Protein AF-A0A932A785-F1 (afdb_monomer)

Organism: NCBI:txid658062

Radius of gyration: 33.65 Å; Cα contacts (8 Å, |Δi|>4): 868; chains: 1; bounding box: 84×56×126 Å

Solvent-accessible surface area (backbone atoms only — n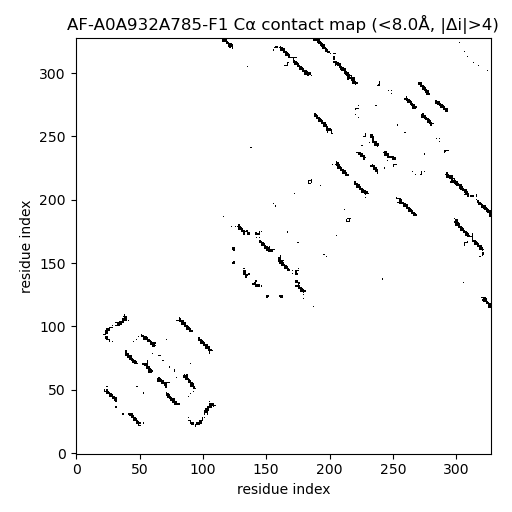ot comparable to full-atom values): 17512 Å² total; per-residue (Å²): 143,80,89,83,83,82,82,83,80,83,81,82,80,81,79,79,79,78,75,81,80,65,75,43,28,48,52,46,68,75,29,68,47,69,76,38,76,40,39,62,59,31,61,38,29,37,38,48,51,56,96,52,70,42,59,28,32,34,37,23,52,74,84,40,80,76,48,74,46,67,34,45,54,51,76,50,72,44,85,55,73,69,45,80,46,40,43,32,43,36,31,30,34,94,69,36,72,14,66,40,73,34,47,31,32,28,43,73,59,74,61,85,65,71,74,62,75,44,75,47,65,47,54,45,65,50,78,82,63,47,74,41,20,46,50,25,38,76,83,53,49,28,51,83,52,56,64,53,75,46,63,62,32,60,71,82,47,89,86,46,38,10,20,40,39,37,45,38,57,82,60,58,56,29,22,38,32,34,37,41,79,72,48,65,53,77,80,50,34,36,40,38,46,34,32,33,39,32,28,73,60,51,84,45,43,29,31,48,32,54,30,44,37,39,20,46,96,44,29,31,35,61,52,36,34,32,36,24,58,70,73,83,35,16,32,24,37,47,44,70,88,61,44,78,41,77,64,80,46,76,28,72,82,64,64,57,78,39,82,41,42,40,36,39,35,39,34,56,54,96,84,22,37,31,41,44,34,43,24,52,70,84,49,73,46,77,58,75,45,76,35,55,49,44,84,38,74,70,65,30,26,33,41,36,46,35,49,30,34,20,86,79,20,60,63,49,55,40,36,36,28,66,26,29,45,38,28,55

Foldseek 3Di:
DDDDDDDDDDDDDDPPPPDPQADWKDKDWPPPAAAEEAEPQGWTWMFIDGPFWFAKKFKDKQNHTFDIDGGGIDTDTGGDDFAKIKIKMWIAGPSGIDIDIGIYGYDHPPPPPDAFPDKDKWLQQDPDKDKDQCLQDQPRGFDDFDKDKDWQCQPPAPVRIWMKIKTFDADAFTKMKIKDFPFFDQPWFKKKKKWKKAWQCLPFFQKKKKWKWFDYPQWIAIQIWICGANPPQAIFGAAPVRDTHGQPHGNYRDDHPDIKIWMWIWGCDPQWTFGAWIAINNRIDGRGDIHHTDGDDDGTIMMMIMTTGHRRRDMTMMIMGTTMMTTD

Sequence (328 aa):
MKQIRRKSLLFAGILLLSGVAFAVPVVTITAPTGGSTAGSPVQVSASATSSRTVTLMQIYVDGTKKYEGKGSSLSTTVSIATGSHRLTVQAFDSSGAGKLSVNFSVSTATSTALPPLAVFNDIDEMTDWASCDSCAGPGGAGPTTPHSMKQSIASPAMDGKAAEFWLGGDTKYAAALWWKQLGARDSATKFTYDLYFYLKNPSVSQALEFDANQTVNGSMYVFGTQCNLKGSKQWDIWDYNLHWIPTGIPCTLPAAYAWHHLTFEFERSNGKMHYLSITLDGKKSYVDRYQVPRPKTTRELNVAVQLDGNSAMTDYSEWVDKISLKIW

InterPro domains:
  IPR013783 Immunoglobulin-like fold [G3DSA:2.60.40.10] (24-112)

Nearest PDB structures (foldseek):
  3pe9-assembly3_C  TM=8.676E-01  e=1.587E-03  Acetivibrio thermocellus
  3pe9-assembly4_D  TM=7.823E-01  e=1.587E-03  Acetivibrio thermocellus
  3pdd-assembly1_A  TM=4.259E-01  e=1.528E-04  Acetivibrio thermocellus ATCC 27405
  1rhf-assembly2_B  TM=6.419E-01  e=3.316E-01  Homo sapiens
  1t0p-assembly1_B  TM=7.017E-01  e=6.425E-01  Homo sapiens

Mean predicted aligned error: 13.65 Å

pLDDT: mean 91.39, std 13.6, range [37.69, 98.88]

Secondary structure (DSSP, 8-state):
---------------------PPPPEEEEEESPTT-EEPSSEEEEEEEE-SS---EEEEEETTEEEEEEESSEEEEEE---SEEEEEEEEEEETTEEEEEEEEEEE-----SS---SEEE--GGG-S--EEESTTSSGGG------EEEEEEE-SS-SSS-EEEEEE-SSSTT-EEEEEEE----TT--EEEEEEEEEES-GGGEEEEEEEEEEEETTEEEEE-EEEETTTTSEEEEE-TTS-EEEEEEE-PPPPTT-EEEEEEEEEEETTEEEEEEEEETTEEEEEEEEEPPEE----EEEEEEEEEE-TT---EEEEEEEEEEEE-

Structure (mmCIF, N/CA/C/O backbone):
data_AF-A0A932A785-F1
#
_entry.id   AF-A0A932A785-F1
#
loop_
_atom_site.group_PDB
_atom_site.id
_atom_site.type_symbol
_atom_site.label_atom_id
_atom_site.label_alt_id
_atom_site.label_comp_id
_atom_site.label_asym_id
_atom_site.label_entity_id
_atom_site.label_seq_id
_atom_site.pdbx_PDB_ins_code
_atom_site.Cartn_x
_atom_site.Cartn_y
_atom_site.Cartn_z
_atom_site.occupancy
_atom_site.B_iso_or_equiv
_atom_site.auth_seq_id
_atom_site.auth_comp_id
_atom_site.auth_asym_id
_atom_site.auth_atom_id
_atom_site.pdbx_PDB_model_num
ATOM 1 N N . MET A 1 1 ? -59.872 -33.022 105.737 1.00 41.88 1 MET A N 1
ATOM 2 C CA . MET A 1 1 ? -58.887 -33.399 104.697 1.00 41.88 1 MET A CA 1
ATOM 3 C C . MET A 1 1 ? -59.544 -33.276 103.326 1.00 41.88 1 MET A C 1
ATOM 5 O O . MET A 1 1 ? -60.462 -34.031 103.045 1.00 41.88 1 MET A O 1
ATOM 9 N N . LYS A 1 2 ? -59.144 -32.297 102.505 1.00 40.09 2 LYS A N 1
ATOM 10 C CA . LYS A 1 2 ? -59.582 -32.135 101.104 1.00 40.09 2 LYS A CA 1
ATOM 11 C C . LYS A 1 2 ? -58.325 -32.118 100.227 1.00 40.09 2 LYS A C 1
ATOM 13 O O . LYS A 1 2 ? -57.414 -31.338 100.482 1.00 40.09 2 LYS A O 1
ATOM 18 N N . GLN A 1 3 ? -58.263 -33.029 99.260 1.00 37.69 3 GLN A N 1
ATOM 19 C CA . GLN A 1 3 ? -57.117 -33.274 98.379 1.00 37.69 3 GLN A CA 1
ATOM 20 C C . GLN A 1 3 ? -56.957 -32.132 97.357 1.00 37.69 3 GLN A C 1
ATOM 22 O O . GLN A 1 3 ? -57.891 -31.825 96.619 1.00 37.69 3 GLN A O 1
ATOM 27 N N . ILE A 1 4 ? -55.772 -31.520 97.293 1.00 42.53 4 ILE A N 1
ATOM 28 C CA . ILE A 1 4 ? -55.410 -30.496 96.299 1.00 42.53 4 ILE A CA 1
ATOM 29 C C . ILE A 1 4 ? -54.771 -31.206 95.095 1.00 42.53 4 ILE A C 1
ATOM 31 O O . ILE A 1 4 ? -53.689 -31.777 95.211 1.00 42.53 4 ILE A O 1
ATOM 35 N N . ARG A 1 5 ? -55.424 -31.167 93.924 1.00 45.69 5 ARG A N 1
ATOM 36 C CA . ARG A 1 5 ? -54.836 -31.606 92.645 1.00 45.69 5 ARG A CA 1
ATOM 37 C C . ARG A 1 5 ? -54.015 -30.463 92.036 1.00 45.69 5 ARG A C 1
ATOM 39 O O . ARG A 1 5 ? -54.577 -29.446 91.639 1.00 45.69 5 ARG A O 1
ATOM 46 N N . ARG A 1 6 ? -52.692 -30.639 91.934 1.00 47.00 6 ARG A N 1
ATOM 47 C CA . ARG A 1 6 ? -51.797 -29.758 91.162 1.00 47.00 6 ARG A CA 1
ATOM 48 C C . ARG A 1 6 ? -51.979 -30.041 89.665 1.00 47.00 6 ARG A C 1
ATOM 50 O O . ARG A 1 6 ? -51.791 -31.173 89.231 1.00 47.00 6 ARG A O 1
ATOM 57 N N . LYS A 1 7 ? -52.356 -29.022 88.886 1.00 44.09 7 LYS A N 1
ATOM 58 C CA . LYS A 1 7 ? -52.323 -29.054 87.416 1.00 44.09 7 LYS A CA 1
ATOM 59 C C . LYS A 1 7 ? -50.918 -28.659 86.959 1.00 44.09 7 LYS A C 1
ATOM 61 O O . LYS A 1 7 ? -50.504 -27.527 87.188 1.00 44.09 7 LYS A O 1
ATOM 66 N N . SER A 1 8 ? -50.201 -29.584 86.334 1.00 45.44 8 SER A N 1
ATOM 67 C CA . SER A 1 8 ? -48.925 -29.306 85.672 1.00 45.44 8 SER A CA 1
ATOM 68 C C . SER A 1 8 ? -49.199 -28.629 84.326 1.00 45.44 8 SER A C 1
ATOM 70 O O . SER A 1 8 ? -49.813 -29.236 83.452 1.00 45.44 8 SER A O 1
ATOM 72 N N . LEU A 1 9 ? -48.775 -27.373 84.164 1.00 48.62 9 LEU A N 1
ATOM 73 C CA . LEU A 1 9 ? -48.709 -26.714 82.858 1.00 48.62 9 LEU A CA 1
ATOM 74 C C . LEU A 1 9 ? -47.415 -27.148 82.156 1.00 48.62 9 LEU A C 1
ATOM 76 O O . LEU A 1 9 ? -46.326 -26.854 82.644 1.00 48.62 9 LEU A O 1
ATOM 80 N N . LEU A 1 10 ? -47.532 -27.831 81.015 1.00 45.41 10 LEU A N 1
ATOM 81 C CA . LEU A 1 10 ? -46.423 -27.996 80.076 1.00 45.41 10 LEU A CA 1
ATOM 82 C C . LEU A 1 10 ? -46.281 -26.710 79.251 1.00 45.41 10 LEU A C 1
ATOM 84 O O . LEU A 1 10 ? -47.164 -26.375 78.465 1.00 45.41 10 LEU A O 1
ATOM 88 N N . PHE A 1 11 ? -45.164 -26.005 79.420 1.00 44.84 11 PHE A N 1
ATOM 89 C CA . PHE A 1 11 ? -44.718 -24.957 78.503 1.00 44.84 11 PHE A CA 1
ATOM 90 C C . PHE A 1 11 ? -43.972 -25.620 77.336 1.00 44.84 11 PHE A C 1
ATOM 92 O O . PHE A 1 11 ? -42.857 -26.109 77.506 1.00 44.84 11 PHE A O 1
ATOM 99 N N . ALA A 1 12 ? -44.584 -25.652 76.152 1.00 50.03 12 ALA A N 1
ATOM 100 C CA . ALA A 1 12 ? -43.890 -25.997 74.916 1.00 50.03 12 ALA A CA 1
ATOM 101 C C . ALA A 1 12 ? -43.092 -24.769 74.448 1.00 50.03 12 ALA A C 1
ATOM 103 O O . ALA A 1 12 ? -43.652 -23.824 73.896 1.00 50.03 12 ALA A O 1
ATOM 104 N N . GLY A 1 13 ? -41.786 -24.754 74.720 1.00 47.31 13 GLY A N 1
ATOM 105 C CA . GLY A 1 13 ? -40.878 -23.746 74.180 1.00 47.31 13 GLY A CA 1
ATOM 106 C C . GLY A 1 13 ? -40.700 -23.949 72.676 1.00 47.31 13 GLY A C 1
ATOM 107 O O . GLY A 1 13 ? -40.064 -24.911 72.253 1.00 47.31 13 GLY A O 1
ATOM 108 N N . ILE A 1 14 ? -41.264 -23.053 71.866 1.00 55.78 14 ILE A N 1
ATOM 109 C CA . ILE A 1 14 ? -40.989 -22.979 70.428 1.00 55.78 14 ILE A CA 1
ATOM 110 C C . ILE A 1 14 ? -39.583 -22.391 70.265 1.00 55.78 14 ILE A C 1
ATOM 112 O O . ILE A 1 14 ? -39.369 -21.195 70.458 1.00 55.78 14 ILE A O 1
ATOM 116 N N . LEU A 1 15 ? -38.613 -23.245 69.937 1.00 48.81 15 LEU A N 1
ATOM 117 C CA . LEU A 1 15 ? -37.257 -22.838 69.579 1.00 48.81 15 LEU A CA 1
ATOM 118 C C . LEU A 1 15 ? -37.272 -22.344 68.120 1.00 48.81 15 LEU A C 1
ATOM 120 O O . LEU A 1 15 ? -37.194 -23.135 67.182 1.00 48.81 15 LEU A O 1
ATOM 124 N N . LEU A 1 16 ? -37.422 -21.033 67.917 1.00 49.62 16 LEU A N 1
ATOM 125 C CA . LEU A 1 16 ? -37.232 -20.394 66.612 1.00 49.62 16 LEU A CA 1
ATOM 126 C C . LEU A 1 16 ? -35.735 -20.429 66.259 1.00 49.62 16 LEU A C 1
ATOM 128 O O . LEU A 1 16 ? -34.983 -19.542 66.655 1.00 49.62 16 LEU A O 1
ATOM 132 N N . LEU A 1 17 ? -35.285 -21.447 65.515 1.00 50.62 17 LEU A N 1
ATOM 133 C CA . LEU A 1 17 ? -34.007 -21.364 64.803 1.00 50.62 17 LEU A CA 1
ATOM 134 C C . LEU A 1 17 ? -34.155 -20.309 63.700 1.00 50.62 17 LEU A C 1
ATOM 136 O O . LEU A 1 17 ? -34.668 -20.593 62.618 1.00 50.62 17 LEU A O 1
ATOM 140 N N . SER A 1 18 ? -33.704 -19.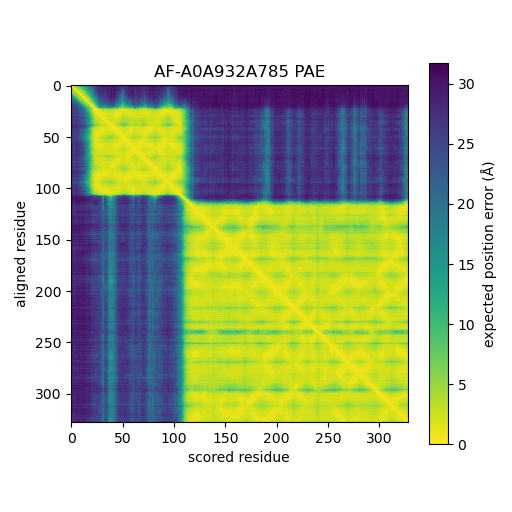083 63.963 1.00 55.56 18 SER A N 1
ATOM 141 C CA . SER A 1 18 ? -33.484 -18.094 62.912 1.00 55.56 18 SER A CA 1
ATOM 142 C C . SER A 1 18 ? -32.336 -18.588 62.027 1.00 55.56 18 SER A C 1
ATOM 144 O O . SER A 1 18 ? -31.162 -18.391 62.344 1.00 55.56 18 SER A O 1
ATOM 146 N N . GLY A 1 19 ? -32.662 -19.281 60.936 1.00 54.81 19 GLY A N 1
ATOM 147 C CA . GLY A 1 19 ? -31.694 -19.567 59.886 1.00 54.81 19 GLY A CA 1
ATOM 148 C C . GLY A 1 19 ? -31.167 -18.242 59.345 1.00 54.81 19 GLY A C 1
ATOM 149 O O . GLY A 1 19 ? -31.933 -17.452 58.798 1.00 54.81 19 GLY A O 1
ATOM 150 N N . VAL A 1 20 ? -29.876 -17.970 59.533 1.00 57.88 20 VAL A N 1
ATOM 151 C CA . VAL A 1 20 ? -29.231 -16.801 58.932 1.00 57.88 20 VAL A CA 1
ATOM 152 C C . VAL A 1 20 ? -29.195 -17.055 57.427 1.00 57.88 20 VAL A C 1
ATOM 154 O O . VAL A 1 20 ? -28.363 -17.817 56.938 1.00 57.88 20 VAL A O 1
ATOM 157 N N . ALA A 1 21 ? -30.153 -16.492 56.692 1.00 61.28 21 ALA A N 1
ATOM 158 C CA . ALA A 1 21 ? -30.151 -16.548 55.240 1.00 61.28 21 ALA A CA 1
ATOM 159 C C . ALA A 1 21 ? -28.957 -15.726 54.741 1.00 61.28 21 ALA A C 1
ATOM 161 O O . ALA A 1 21 ? -28.928 -14.503 54.878 1.00 61.28 21 ALA A O 1
ATOM 162 N N . PHE A 1 22 ? -27.938 -16.402 54.212 1.00 66.75 22 PHE A N 1
ATOM 163 C CA . PHE A 1 22 ? -26.796 -15.726 53.610 1.00 66.75 22 PHE A CA 1
ATOM 164 C C . PHE A 1 22 ? -27.189 -15.190 52.233 1.00 66.75 22 PHE A C 1
ATOM 166 O O . PHE A 1 22 ? -27.787 -15.907 51.432 1.00 66.75 22 PHE A O 1
ATOM 173 N N . ALA A 1 23 ? -26.861 -13.926 51.971 1.00 85.62 23 ALA A N 1
ATOM 174 C CA . ALA A 1 23 ? -27.120 -13.302 50.682 1.00 85.62 23 ALA A CA 1
ATOM 175 C C . ALA A 1 23 ? -26.160 -13.849 49.615 1.00 85.62 23 ALA A C 1
ATOM 177 O O . ALA A 1 23 ? -24.949 -13.882 49.835 1.00 85.62 23 ALA A O 1
ATOM 178 N N . VAL A 1 24 ? -26.721 -14.234 48.466 1.00 93.31 24 VAL A N 1
ATOM 179 C CA . VAL A 1 24 ? -25.976 -14.608 47.253 1.00 93.31 24 VAL A CA 1
ATOM 180 C C . VAL A 1 24 ? -25.188 -13.415 46.686 1.00 93.31 24 VAL A C 1
ATOM 182 O O . VAL A 1 24 ? -25.501 -12.269 47.028 1.00 93.31 24 VAL A O 1
ATOM 185 N N . PRO A 1 25 ? -24.202 -13.637 45.793 1.00 96.62 25 PRO A N 1
ATOM 186 C CA . PRO A 1 25 ? -23.427 -12.551 45.200 1.00 96.62 25 PRO A CA 1
ATOM 187 C C . PRO A 1 25 ? -24.292 -11.489 44.508 1.00 96.62 25 PRO A C 1
ATOM 189 O O . PRO A 1 25 ? -25.248 -11.799 43.799 1.00 96.62 25 PRO A O 1
ATOM 192 N N . VAL A 1 26 ? -23.917 -10.220 44.645 1.00 97.50 26 VAL A N 1
ATOM 193 C CA . VAL A 1 26 ? -24.509 -9.109 43.890 1.00 97.50 26 VAL A CA 1
ATOM 194 C C . VAL A 1 26 ? -23.705 -8.916 42.613 1.00 97.50 26 VAL A C 1
ATOM 196 O O . VAL A 1 26 ? -22.509 -8.651 42.685 1.00 97.50 26 VAL A O 1
ATOM 199 N N . VAL A 1 27 ? -24.346 -9.059 41.452 1.00 97.81 27 VAL A N 1
ATOM 200 C CA . VAL A 1 27 ? -23.707 -8.926 40.133 1.00 97.81 27 VAL A CA 1
ATOM 201 C C . VAL A 1 27 ? -23.951 -7.531 39.565 1.00 97.81 27 VAL A C 1
ATOM 203 O O . VAL A 1 27 ? -25.089 -7.070 39.535 1.00 97.81 27 VAL A O 1
ATOM 206 N N . THR A 1 28 ? -22.902 -6.910 39.033 1.00 97.12 28 THR A N 1
ATOM 207 C CA . THR A 1 28 ? -22.950 -5.650 38.284 1.00 97.12 28 THR A CA 1
ATOM 208 C C . THR A 1 28 ? -22.464 -5.898 36.862 1.00 97.12 28 THR A C 1
ATOM 210 O O . THR A 1 28 ? -21.366 -6.414 36.666 1.00 97.12 28 THR A O 1
ATOM 213 N N . ILE A 1 29 ? -23.260 -5.518 35.861 1.00 97.12 29 ILE A N 1
ATOM 214 C CA . ILE A 1 29 ? -22.878 -5.555 34.442 1.00 97.12 29 ILE A CA 1
ATOM 215 C C . ILE A 1 29 ? -22.581 -4.121 34.007 1.00 97.12 29 ILE A C 1
ATOM 217 O O . ILE A 1 29 ? -23.455 -3.261 34.099 1.00 97.12 29 ILE A O 1
ATOM 221 N N . THR A 1 30 ? -21.359 -3.859 33.546 1.00 92.94 30 THR A N 1
ATOM 222 C CA . THR A 1 30 ? -20.944 -2.538 33.044 1.00 92.94 30 THR A CA 1
ATOM 223 C C . THR A 1 30 ? -20.955 -2.460 31.521 1.00 92.94 30 THR A C 1
ATOM 225 O O . THR A 1 30 ? -21.082 -1.368 30.975 1.00 92.94 30 THR A O 1
ATOM 228 N N . ALA A 1 31 ? -20.883 -3.599 30.827 1.00 91.06 31 ALA A N 1
ATOM 229 C CA . ALA A 1 31 ? -21.080 -3.685 29.384 1.00 91.06 31 ALA A CA 1
ATOM 230 C C . ALA A 1 31 ? -21.639 -5.062 28.989 1.00 91.06 31 ALA A C 1
ATOM 232 O O . ALA A 1 31 ? -21.173 -6.066 29.540 1.00 91.06 31 ALA A O 1
ATOM 233 N N . PRO A 1 32 ? -22.587 -5.135 28.035 1.00 94.25 32 PRO A N 1
ATOM 234 C CA . PRO A 1 32 ? -23.420 -4.045 27.518 1.00 94.25 32 PRO A CA 1
ATOM 235 C C . PRO A 1 32 ? -24.359 -3.479 28.599 1.00 94.25 32 PRO A C 1
ATOM 237 O O . PRO A 1 32 ? -24.731 -4.174 29.544 1.00 94.25 32 PRO A O 1
ATOM 240 N N . THR A 1 33 ? -24.763 -2.216 28.466 1.00 91.19 33 THR A N 1
ATOM 241 C CA . THR A 1 33 ? -25.792 -1.613 29.330 1.00 91.19 33 THR A CA 1
ATOM 242 C C . THR A 1 33 ? -27.197 -1.942 28.814 1.00 91.19 33 THR A C 1
ATOM 244 O O . THR A 1 33 ? -27.391 -2.233 27.630 1.00 91.19 33 THR A O 1
ATOM 247 N N . GLY A 1 34 ? -28.200 -1.919 29.696 1.00 92.75 34 GLY A N 1
ATOM 248 C CA . GLY A 1 34 ? -29.591 -2.185 29.314 1.00 92.75 34 GLY A CA 1
ATOM 249 C C . GLY A 1 34 ? -30.101 -1.198 28.259 1.00 92.75 34 GLY A C 1
ATOM 250 O O . GLY A 1 34 ? -29.946 0.008 28.414 1.00 92.75 34 GLY A O 1
ATOM 251 N N . GLY A 1 35 ? -30.698 -1.717 27.186 1.00 87.62 35 GLY A N 1
ATOM 252 C CA . GLY A 1 35 ? -31.205 -0.944 26.050 1.00 87.62 35 GLY A CA 1
ATOM 253 C C . GLY A 1 35 ? -30.142 -0.512 25.036 1.00 87.62 35 GLY A C 1
ATOM 254 O O . GLY A 1 35 ? -30.495 0.110 24.039 1.00 87.62 35 GLY A O 1
ATOM 255 N N . SER A 1 36 ? -28.863 -0.835 25.258 1.00 85.88 36 SER A N 1
ATOM 256 C CA . SER A 1 36 ? -27.795 -0.484 24.318 1.00 85.88 36 SER A CA 1
ATOM 257 C C . SER A 1 36 ? -27.831 -1.320 23.037 1.00 85.88 36 SER A C 1
ATOM 259 O O . SER A 1 36 ? -28.438 -2.394 22.977 1.00 85.88 36 SER A O 1
ATOM 261 N N . THR A 1 37 ? -27.130 -0.822 22.020 1.00 86.00 37 THR A N 1
ATOM 262 C CA . THR A 1 37 ? -26.822 -1.557 20.794 1.00 86.00 37 THR A CA 1
ATOM 263 C C . THR A 1 37 ? -25.321 -1.826 20.747 1.00 86.00 37 THR A C 1
ATOM 265 O O . THR A 1 37 ? -24.529 -0.911 20.973 1.00 86.00 37 THR A O 1
ATOM 268 N N . ALA A 1 38 ? -24.923 -3.064 20.455 1.00 86.38 38 ALA A N 1
ATOM 269 C CA . ALA A 1 38 ? -23.526 -3.481 20.354 1.00 86.38 38 ALA A CA 1
ATOM 270 C C . ALA A 1 38 ? -23.236 -4.162 19.006 1.00 86.38 38 ALA A C 1
ATOM 272 O O . ALA A 1 38 ? -24.126 -4.743 18.386 1.00 86.38 38 ALA A O 1
ATOM 273 N N . GLY A 1 39 ? -21.976 -4.107 18.569 1.00 86.25 39 GLY A N 1
ATOM 274 C CA . GLY A 1 39 ? -21.473 -4.942 17.476 1.00 86.25 39 GLY A CA 1
ATOM 275 C C . GLY A 1 39 ? -21.107 -6.349 17.958 1.00 86.25 39 GLY A C 1
ATOM 276 O O . GLY A 1 39 ? -20.921 -6.569 19.154 1.00 86.25 39 GLY A O 1
ATOM 277 N N . SER A 1 40 ? -20.975 -7.292 17.023 1.00 86.50 40 SER A N 1
ATOM 278 C CA . SER A 1 40 ? -20.470 -8.643 17.297 1.00 86.50 40 SER A CA 1
ATOM 279 C C . SER A 1 40 ? -19.005 -8.762 16.846 1.00 86.50 40 SER A C 1
ATOM 281 O O . SER A 1 40 ? -18.703 -8.337 15.729 1.00 86.50 40 SER A O 1
ATOM 283 N N . PRO A 1 41 ? -18.094 -9.323 17.663 1.00 90.31 41 PRO A N 1
ATOM 284 C CA . PRO A 1 41 ? -18.346 -9.916 18.975 1.00 90.31 41 PRO A CA 1
ATOM 285 C C . PRO A 1 41 ? -18.599 -8.855 20.065 1.00 90.31 41 PRO A C 1
ATOM 287 O O . PRO A 1 41 ? -17.969 -7.801 20.093 1.00 90.31 41 PRO A O 1
ATOM 290 N N . VAL A 1 42 ? -19.533 -9.146 20.972 1.00 92.44 42 VAL A N 1
ATOM 291 C CA . VAL A 1 42 ? -20.004 -8.221 22.014 1.00 92.44 42 VAL A CA 1
ATOM 292 C C . VAL A 1 42 ? -19.042 -8.236 23.193 1.00 92.44 42 VAL A C 1
ATOM 294 O O . VAL A 1 42 ? -18.807 -9.295 23.776 1.00 92.44 42 VAL A O 1
ATOM 297 N N . GLN A 1 43 ? -18.529 -7.070 23.587 1.00 94.50 43 GLN A N 1
ATOM 298 C CA . GLN A 1 43 ? -17.758 -6.925 24.822 1.00 94.50 43 GLN A CA 1
ATOM 299 C C . GLN A 1 43 ? -18.677 -7.052 26.044 1.00 94.50 43 GLN A C 1
ATOM 301 O O . GLN A 1 43 ? -19.621 -6.277 26.205 1.00 94.50 43 GLN A O 1
ATOM 306 N N . VAL A 1 44 ? -18.366 -8.003 26.924 1.00 96.12 44 VAL A N 1
ATOM 307 C CA . VAL A 1 44 ? -19.060 -8.227 28.191 1.00 96.12 44 VAL A CA 1
ATOM 308 C C . VAL A 1 44 ? -18.108 -7.961 29.349 1.00 96.12 44 VAL A C 1
ATOM 310 O O . VAL A 1 44 ? -17.106 -8.658 29.506 1.00 96.12 44 VAL A O 1
ATOM 313 N N . SER A 1 45 ? -18.463 -6.987 30.182 1.00 96.50 45 SER A N 1
ATOM 314 C CA . SER A 1 45 ? -17.725 -6.617 31.390 1.00 96.50 45 SER A CA 1
ATOM 315 C C . SER A 1 45 ? -18.664 -6.656 32.590 1.00 96.50 45 SER A C 1
ATOM 317 O O . SER A 1 45 ? -19.724 -6.023 32.583 1.00 96.50 45 SER A O 1
ATOM 319 N N . ALA A 1 46 ? -18.288 -7.409 33.620 1.00 96.62 46 ALA A N 1
ATOM 320 C CA . ALA A 1 46 ? -19.090 -7.569 34.824 1.00 96.62 46 ALA A CA 1
ATOM 321 C C . ALA A 1 46 ? -18.229 -7.878 36.052 1.00 96.62 46 ALA A C 1
ATOM 323 O O . ALA A 1 46 ? -17.126 -8.417 35.949 1.00 96.62 46 ALA A O 1
ATOM 324 N N . SER A 1 47 ? -18.762 -7.569 37.227 1.00 96.50 47 SER A N 1
ATOM 325 C CA . SER A 1 47 ? -18.167 -7.892 38.521 1.00 96.50 47 SER A CA 1
ATOM 326 C C . SER A 1 47 ? -19.220 -8.409 39.493 1.00 96.50 47 SER A C 1
ATOM 328 O O . SER A 1 47 ? -20.422 -8.239 39.281 1.00 96.50 47 SER A O 1
ATOM 330 N N . ALA A 1 48 ? -18.769 -9.066 40.556 1.00 97.12 48 ALA A N 1
ATOM 331 C CA . ALA A 1 48 ? -19.613 -9.545 41.632 1.00 97.12 48 ALA A CA 1
ATOM 332 C C . ALA A 1 48 ? -19.046 -9.151 42.999 1.00 97.12 48 ALA A C 1
ATOM 334 O O . ALA A 1 48 ? -17.839 -9.218 43.235 1.00 97.12 48 ALA A O 1
ATOM 335 N N . THR A 1 49 ? -19.927 -8.779 43.922 1.00 96.00 49 THR A N 1
ATOM 336 C CA . THR A 1 49 ? -19.592 -8.507 45.323 1.00 96.00 49 THR A CA 1
ATOM 337 C C . THR A 1 49 ? -20.330 -9.498 46.212 1.00 96.00 49 THR A C 1
ATOM 339 O O . THR A 1 49 ? -21.533 -9.692 46.062 1.00 96.00 49 THR A O 1
ATOM 342 N N . SER A 1 50 ? -19.621 -10.139 47.140 1.00 95.00 50 SER A N 1
ATOM 343 C CA . SER A 1 50 ? -20.208 -11.051 48.124 1.00 95.00 50 SER A CA 1
ATOM 344 C C . SER A 1 50 ? -19.445 -10.980 49.449 1.00 95.00 50 SER A C 1
ATOM 346 O O . SER A 1 50 ? -18.278 -10.595 49.485 1.00 95.00 50 SER A O 1
ATOM 348 N N . SER A 1 51 ? -20.110 -11.375 50.538 1.00 93.44 51 SER A N 1
ATOM 349 C CA . SER A 1 51 ? -19.477 -11.632 51.841 1.00 93.44 51 SER A CA 1
ATOM 350 C C . SER A 1 51 ? -18.688 -12.951 51.876 1.00 93.44 51 SER A C 1
ATOM 352 O O . SER A 1 51 ? -17.978 -13.224 52.842 1.00 93.44 51 SER A O 1
ATOM 354 N N . ARG A 1 52 ? -18.805 -13.775 50.828 1.00 93.06 52 ARG A N 1
ATOM 355 C CA . ARG A 1 52 ? -18.108 -15.052 50.635 1.00 93.06 52 ARG A CA 1
ATOM 356 C C . ARG A 1 52 ? -17.271 -14.994 49.357 1.00 93.06 52 ARG A C 1
ATOM 358 O O . ARG A 1 52 ? -17.513 -14.176 48.473 1.00 93.06 52 ARG A O 1
ATOM 365 N N . THR A 1 53 ? -16.287 -15.881 49.238 1.00 95.94 53 THR A N 1
ATOM 366 C CA . THR A 1 53 ? -15.464 -15.969 48.026 1.00 95.94 53 THR A CA 1
ATOM 367 C C . THR A 1 53 ? -16.317 -16.374 46.827 1.00 95.94 53 THR A C 1
ATOM 369 O O . THR A 1 53 ? -16.854 -17.481 46.792 1.00 95.94 53 THR A O 1
ATOM 372 N N . VAL A 1 54 ? -16.398 -15.492 45.831 1.00 97.00 54 VAL A N 1
ATOM 373 C CA . VAL A 1 54 ? -16.984 -15.814 44.527 1.00 97.00 54 VAL A CA 1
ATOM 374 C C . VAL A 1 54 ? -16.024 -16.743 43.785 1.00 97.00 54 VAL A C 1
ATOM 376 O O . VAL A 1 54 ? -14.872 -16.387 43.536 1.00 97.00 54 VAL A O 1
ATOM 379 N N . THR A 1 55 ? -16.479 -17.948 43.457 1.00 96.75 55 THR A N 1
ATOM 380 C CA . THR A 1 55 ? -15.650 -18.996 42.851 1.00 96.75 55 THR A CA 1
ATOM 381 C C . THR A 1 55 ? -15.574 -18.865 41.335 1.00 96.75 55 THR A C 1
ATOM 383 O O . THR A 1 55 ? -14.514 -19.089 40.748 1.00 96.75 55 THR A O 1
ATOM 386 N N . LEU A 1 56 ? -16.687 -18.503 40.694 1.00 97.00 56 LEU A N 1
ATOM 387 C CA . LEU A 1 56 ? -16.773 -18.334 39.247 1.00 97.00 56 LEU A CA 1
ATOM 388 C C . LEU A 1 56 ? -17.906 -17.391 38.844 1.00 97.00 56 LEU A C 1
ATOM 390 O O . LEU A 1 56 ? -18.886 -17.217 39.576 1.00 97.00 56 LEU A O 1
ATOM 394 N N . MET A 1 57 ? -17.787 -16.861 37.632 1.00 98.44 57 MET A N 1
ATOM 395 C CA . MET A 1 57 ? -18.825 -16.121 36.931 1.00 98.44 57 MET A CA 1
ATOM 396 C C . MET A 1 57 ? -19.095 -16.738 35.554 1.00 98.44 57 MET A C 1
ATOM 398 O O . MET A 1 57 ? -18.186 -17.223 34.884 1.00 98.44 57 MET A O 1
ATOM 402 N N . GLN A 1 58 ? -20.350 -16.704 35.115 1.00 98.56 58 GLN A N 1
ATOM 403 C CA . GLN A 1 58 ? -20.805 -17.250 33.836 1.00 98.56 58 GLN A CA 1
ATOM 404 C C . GLN A 1 58 ? -21.566 -16.197 33.038 1.00 98.56 58 GLN A C 1
ATOM 406 O O . GLN A 1 58 ? -22.318 -15.405 33.607 1.00 98.56 58 GLN A O 1
ATOM 411 N N . ILE A 1 59 ? -21.423 -16.242 31.714 1.00 98.50 59 ILE A N 1
ATOM 412 C CA . ILE A 1 59 ? -22.206 -15.435 30.775 1.00 98.50 59 ILE A CA 1
ATOM 413 C C . ILE A 1 59 ? -23.185 -16.343 30.039 1.00 98.50 59 ILE A C 1
ATOM 415 O O . ILE A 1 59 ? -22.783 -17.343 29.442 1.00 98.50 59 ILE A O 1
ATOM 419 N N . TYR A 1 60 ? -24.456 -15.953 30.027 1.00 98.38 60 TYR A N 1
ATOM 420 C CA . TYR A 1 60 ? -25.519 -16.578 29.250 1.00 98.38 60 TYR A CA 1
ATOM 421 C C . TYR A 1 60 ? -26.116 -15.575 28.265 1.00 98.38 60 TYR A C 1
ATOM 423 O O . TYR A 1 60 ? -26.395 -14.435 28.633 1.00 98.38 60 TYR A O 1
ATOM 431 N N . VAL A 1 61 ? -26.370 -16.025 27.039 1.00 98.00 61 VAL A N 1
ATOM 432 C CA . VAL A 1 61 ? -27.090 -15.274 26.003 1.00 98.00 61 VAL A CA 1
ATOM 433 C C . VAL A 1 61 ? -28.336 -16.069 25.651 1.00 98.00 61 VAL A C 1
ATOM 435 O O . VAL A 1 61 ? -28.230 -17.244 25.302 1.00 98.00 61 VAL A O 1
ATOM 438 N N . ASP A 1 62 ? -29.506 -15.459 25.836 1.00 97.19 62 ASP A N 1
ATOM 439 C CA . ASP A 1 62 ? -30.820 -16.078 25.605 1.00 97.19 62 ASP A CA 1
ATOM 440 C C . ASP A 1 62 ? -30.983 -17.427 26.327 1.00 97.19 62 ASP A C 1
ATOM 442 O O . ASP A 1 62 ? -31.544 -18.391 25.817 1.00 97.19 62 ASP A O 1
ATOM 446 N N . GLY A 1 63 ? -30.436 -17.509 27.545 1.00 95.38 63 GLY A N 1
ATOM 447 C CA . GLY A 1 63 ? -30.466 -18.716 28.376 1.00 95.38 63 GLY A CA 1
ATOM 448 C C . GLY A 1 63 ? -29.392 -19.759 28.051 1.00 95.38 63 GLY A C 1
ATOM 449 O O . GLY A 1 63 ? -29.250 -20.718 28.804 1.00 95.38 63 GLY A O 1
ATOM 450 N N . THR A 1 64 ? -28.582 -19.563 27.006 1.00 96.31 64 THR A N 1
ATOM 451 C CA . THR A 1 64 ? -27.483 -20.472 26.641 1.00 96.31 64 THR A CA 1
ATOM 452 C C . THR A 1 64 ? -26.154 -19.985 27.210 1.00 96.31 64 THR A C 1
ATOM 454 O O . THR A 1 64 ? -25.762 -18.845 26.956 1.00 96.31 64 THR A O 1
ATOM 457 N N . LYS A 1 65 ? -25.425 -20.838 27.945 1.00 97.38 65 LYS A N 1
ATOM 458 C CA . LYS A 1 65 ? -24.092 -20.497 28.477 1.00 97.38 65 LYS A CA 1
ATOM 459 C C . LYS A 1 65 ? -23.110 -20.270 27.325 1.00 97.38 65 LYS A C 1
ATOM 461 O O . LYS A 1 65 ? -22.965 -21.129 26.461 1.00 97.38 65 LYS A O 1
ATOM 466 N N . LYS A 1 66 ? -22.433 -19.123 27.323 1.00 97.00 66 LYS A N 1
ATOM 467 C CA . LYS A 1 66 ? -21.426 -18.741 26.320 1.00 97.00 66 LYS A CA 1
ATOM 468 C C . LYS A 1 66 ? -20.010 -18.691 26.878 1.00 97.00 66 LYS A C 1
ATOM 470 O O . LYS A 1 66 ? -19.067 -18.918 26.133 1.00 97.00 66 LYS A O 1
ATOM 475 N N . TYR A 1 67 ? -19.864 -18.393 28.165 1.00 97.69 67 TYR A N 1
ATOM 476 C CA . TYR A 1 67 ? -18.559 -18.241 28.800 1.00 97.69 67 TYR A CA 1
ATOM 477 C C . TYR A 1 67 ? -18.625 -18.571 30.294 1.00 97.69 67 TYR A C 1
ATOM 479 O O . TYR A 1 67 ? -19.680 -18.443 30.921 1.00 97.69 67 TYR A O 1
ATOM 487 N N . GLU A 1 68 ? -17.486 -18.968 30.856 1.00 97.94 68 GLU A N 1
ATOM 488 C CA . GLU A 1 68 ? -17.261 -19.173 32.284 1.00 97.94 68 GLU A CA 1
ATOM 489 C C . GLU A 1 68 ? -15.831 -18.747 32.640 1.00 97.94 68 GLU A C 1
ATOM 491 O O . GLU A 1 68 ? -14.881 -19.126 31.957 1.00 97.94 68 GLU A O 1
ATOM 496 N N . GLY A 1 69 ? -15.685 -17.962 33.705 1.00 93.44 69 GLY A N 1
ATOM 497 C CA . GLY A 1 69 ? -14.402 -17.499 34.230 1.00 93.44 69 GLY A CA 1
ATOM 498 C C . GLY A 1 69 ? -14.339 -17.670 35.745 1.00 93.44 69 GLY A C 1
ATOM 499 O O . GLY A 1 69 ? -15.365 -17.656 36.421 1.00 93.44 69 GLY A O 1
ATOM 500 N N . LYS A 1 70 ? -13.134 -17.848 36.293 1.00 94.81 70 LYS A N 1
ATOM 501 C CA . LYS A 1 70 ? -12.917 -17.957 37.746 1.00 94.81 70 LYS A CA 1
ATOM 502 C C . LYS A 1 70 ? -12.836 -16.573 38.394 1.00 94.81 70 LYS A C 1
ATOM 504 O O . LYS A 1 70 ? -12.325 -15.640 37.785 1.00 94.81 70 LYS A O 1
ATOM 509 N N . GLY A 1 71 ? -13.251 -16.482 39.655 1.00 93.62 71 GLY A N 1
ATOM 510 C CA . GLY A 1 71 ? -13.171 -15.254 40.453 1.00 93.62 71 GLY A CA 1
ATOM 511 C C . GLY A 1 71 ? -14.412 -14.364 40.359 1.00 93.62 71 GLY A C 1
ATOM 512 O O . GLY A 1 71 ? -15.478 -14.802 39.930 1.00 93.62 71 GLY A O 1
ATOM 513 N N . SER A 1 72 ? -14.271 -13.119 40.820 1.00 95.44 72 SER A N 1
ATOM 514 C CA . SER A 1 72 ? -15.363 -12.154 41.024 1.00 95.44 72 SER A CA 1
ATOM 515 C C . SER A 1 72 ? -15.481 -11.081 39.935 1.00 95.44 72 SER A C 1
ATOM 517 O O . SER A 1 72 ? -16.220 -10.112 40.107 1.00 95.44 72 SER A O 1
ATOM 519 N N . SER A 1 73 ? -14.761 -11.213 38.822 1.00 94.12 73 SER A N 1
ATOM 520 C CA . SER A 1 73 ? -14.880 -10.314 37.674 1.00 94.12 73 SER A CA 1
ATOM 521 C C . SER A 1 73 ? -14.659 -11.048 36.357 1.00 94.12 73 SER A C 1
ATOM 523 O O . SER A 1 73 ? -13.979 -12.072 36.300 1.00 94.12 73 SER A O 1
ATOM 525 N N . LEU A 1 74 ? -15.244 -10.515 35.286 1.00 93.06 74 LEU A N 1
ATOM 526 C CA . LEU A 1 74 ? -14.987 -10.948 33.919 1.00 93.06 74 LEU A CA 1
ATOM 527 C C . LEU A 1 74 ? -14.977 -9.756 32.958 1.00 93.06 74 LEU A C 1
ATOM 529 O O . LEU A 1 74 ? -15.674 -8.761 33.159 1.00 93.06 74 LEU A O 1
ATOM 533 N N . SER A 1 75 ? -14.154 -9.872 31.920 1.00 94.56 75 SER A N 1
ATOM 534 C CA . SER A 1 75 ? -14.067 -8.949 30.790 1.00 94.56 75 SER A CA 1
ATOM 535 C C . SER A 1 75 ? -13.659 -9.772 29.574 1.00 94.56 75 SER A C 1
ATOM 537 O O . SER A 1 75 ? -12.541 -10.282 29.515 1.00 94.56 75 SER A O 1
ATOM 539 N N . THR A 1 76 ? -14.590 -10.011 28.655 1.00 89.94 76 THR A N 1
ATOM 540 C CA . THR A 1 76 ? -14.364 -10.886 27.497 1.00 89.94 76 THR A CA 1
ATOM 541 C C . THR A 1 76 ? -15.317 -10.546 26.358 1.00 89.94 76 THR A C 1
ATOM 543 O O . THR A 1 76 ? -16.329 -9.881 26.573 1.00 89.94 76 THR A O 1
ATOM 546 N N . THR A 1 77 ? -15.022 -11.021 25.152 1.00 91.94 77 THR A N 1
ATOM 547 C CA . THR A 1 77 ? -15.894 -10.864 23.990 1.00 91.94 77 THR A CA 1
ATOM 548 C C . THR A 1 77 ? -16.689 -12.143 23.730 1.00 91.94 77 THR A C 1
ATOM 550 O O . THR A 1 77 ? -16.176 -13.256 23.840 1.00 91.94 77 THR A O 1
ATOM 553 N N . VAL A 1 78 ? -17.967 -12.001 23.373 1.00 93.62 78 VAL A N 1
ATOM 554 C CA . VAL A 1 78 ? -18.859 -13.120 23.043 1.00 93.62 78 VAL A CA 1
ATOM 555 C C . VAL A 1 78 ? -19.462 -12.895 21.663 1.00 93.62 78 VAL A C 1
ATOM 557 O O . VAL A 1 78 ? -20.081 -11.866 21.407 1.00 93.62 78 VAL A O 1
ATOM 560 N N . SER A 1 79 ? -19.312 -13.869 20.765 1.00 92.62 79 SER A N 1
ATOM 561 C CA . SER A 1 79 ? -19.969 -13.826 19.454 1.00 92.62 79 SER A CA 1
ATOM 562 C C . SER A 1 79 ? -21.469 -14.076 19.612 1.00 92.62 79 SER A C 1
ATOM 564 O O . SER A 1 79 ? -21.890 -15.144 20.067 1.00 92.62 79 SER A O 1
ATOM 566 N N . ILE A 1 80 ? -22.269 -13.075 19.256 1.00 92.25 80 ILE A N 1
ATOM 567 C CA . ILE A 1 80 ? -23.734 -13.088 19.348 1.00 92.25 80 ILE A CA 1
ATOM 568 C C . ILE A 1 80 ? -24.288 -12.719 17.968 1.00 92.25 80 ILE A C 1
ATOM 570 O O . ILE A 1 80 ? -23.718 -11.865 17.285 1.00 92.25 80 ILE A O 1
ATOM 574 N N . ALA A 1 81 ? -25.335 -13.418 17.523 1.00 90.75 81 ALA A N 1
ATOM 575 C CA . ALA A 1 81 ? -25.999 -13.130 16.252 1.00 90.75 81 ALA A CA 1
ATOM 576 C C . ALA A 1 81 ? -26.650 -11.739 16.282 1.00 90.75 81 ALA A C 1
ATOM 578 O O . ALA A 1 81 ? -26.711 -11.110 17.329 1.00 90.75 81 ALA A O 1
ATOM 579 N N . THR A 1 82 ? -27.113 -11.243 15.140 1.00 90.12 82 THR A N 1
ATOM 580 C CA . THR A 1 82 ? -27.875 -9.994 15.105 1.00 90.12 82 THR A CA 1
ATOM 581 C C . THR A 1 82 ? -29.298 -10.199 15.620 1.00 90.12 82 THR A C 1
ATOM 583 O O . THR A 1 82 ? -29.896 -11.257 15.424 1.00 90.12 82 THR A O 1
ATOM 586 N N . GLY A 1 83 ? -29.857 -9.168 16.251 1.00 93.00 83 GLY A N 1
ATOM 587 C CA . GLY A 1 83 ? -31.193 -9.189 16.841 1.00 93.00 83 GLY A CA 1
ATOM 588 C C . GLY A 1 83 ? -31.220 -8.644 18.265 1.00 93.00 83 GLY A C 1
ATOM 589 O O . GLY A 1 83 ? -30.233 -8.123 18.780 1.00 93.00 83 GLY A O 1
ATOM 590 N N . SER A 1 84 ? -32.378 -8.731 18.910 1.00 95.56 84 SER A N 1
ATOM 591 C CA . SER A 1 84 ? -32.513 -8.414 20.332 1.00 95.56 84 SER A CA 1
ATOM 592 C C . SER A 1 84 ? -32.158 -9.634 21.173 1.00 95.56 84 SER A C 1
ATOM 594 O O . SER A 1 84 ? -32.667 -10.725 20.926 1.00 95.56 84 SER A O 1
ATOM 596 N N . HIS A 1 85 ? -31.322 -9.432 22.188 1.00 97.38 85 HIS A N 1
ATOM 597 C CA . HIS A 1 85 ? -30.794 -10.496 23.035 1.00 97.38 85 HIS A CA 1
ATOM 598 C C . HIS A 1 85 ? -30.925 -10.149 24.516 1.00 97.38 85 HIS A C 1
ATOM 600 O O . HIS A 1 85 ? -30.871 -8.982 24.923 1.00 97.38 85 HIS A O 1
ATOM 606 N N . ARG A 1 86 ? -31.031 -11.188 25.348 1.00 98.12 86 ARG A N 1
ATOM 607 C CA . ARG A 1 86 ? -30.929 -11.074 26.804 1.00 98.12 86 ARG A CA 1
ATOM 608 C C . ARG A 1 86 ? -29.600 -11.639 27.279 1.00 98.12 86 ARG A C 1
ATOM 610 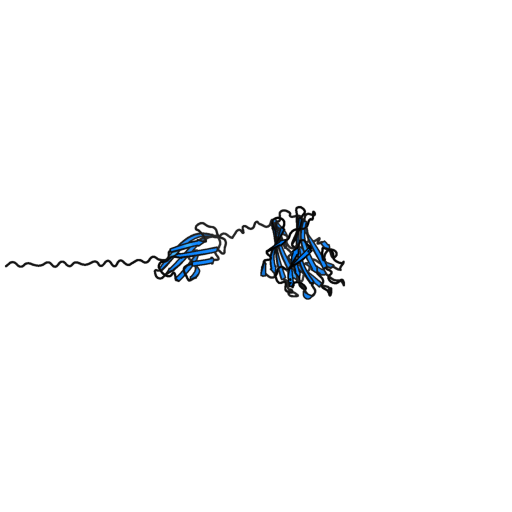O O . ARG A 1 86 ? -29.397 -12.855 27.291 1.00 98.12 86 ARG A O 1
ATOM 617 N N . LEU A 1 87 ? -28.721 -10.760 27.752 1.00 98.38 87 LEU A N 1
ATOM 618 C CA . LEU A 1 87 ? -27.510 -11.155 28.459 1.00 98.38 87 LEU A CA 1
ATOM 619 C C . LEU A 1 87 ? -27.844 -11.412 29.927 1.00 98.38 87 LEU A C 1
ATOM 621 O O . LEU A 1 87 ? -28.517 -10.609 30.566 1.00 98.38 87 LEU A O 1
ATOM 625 N N . THR A 1 88 ? -27.367 -12.522 30.482 1.00 98.56 88 THR A N 1
ATOM 626 C CA . THR A 1 88 ? -27.419 -12.797 31.921 1.00 98.56 88 THR A CA 1
ATOM 627 C C . THR A 1 88 ? -26.030 -13.151 32.419 1.00 98.56 88 THR A C 1
ATOM 629 O O . THR A 1 88 ? -25.416 -14.084 31.905 1.00 98.56 88 THR A O 1
ATOM 632 N N . VAL A 1 89 ? -25.556 -12.441 33.439 1.00 98.44 89 VAL A N 1
ATOM 633 C CA . VAL A 1 89 ? -24.328 -12.792 34.152 1.00 98.44 89 VAL A CA 1
ATOM 634 C C . VAL A 1 89 ? -24.705 -13.418 35.487 1.00 98.44 89 VAL A C 1
ATOM 636 O O . VAL A 1 89 ? -25.541 -12.877 36.212 1.00 98.44 89 VAL A O 1
ATOM 639 N N . GLN A 1 90 ? -24.110 -14.570 35.790 1.00 98.31 90 GLN A N 1
ATOM 640 C CA . GLN A 1 90 ? -24.279 -15.277 37.058 1.00 98.31 90 GLN A CA 1
ATOM 641 C C . GLN A 1 90 ? -22.947 -15.344 37.796 1.00 98.31 90 GLN A C 1
ATOM 643 O O . GLN A 1 90 ? -21.920 -15.568 37.163 1.00 98.31 90 GLN A O 1
ATOM 648 N N . ALA A 1 91 ? -22.964 -15.181 39.113 1.00 97.88 91 ALA A N 1
ATOM 649 C CA . ALA A 1 91 ? -21.802 -15.330 39.982 1.00 97.88 91 ALA A CA 1
ATOM 650 C C . ALA A 1 91 ? -22.124 -16.315 41.105 1.00 97.88 91 ALA A C 1
ATOM 652 O O . ALA A 1 91 ? -23.216 -16.263 41.669 1.00 97.88 91 ALA A O 1
ATOM 653 N N . PHE A 1 92 ? -21.181 -17.198 41.427 1.00 97.44 92 PHE A N 1
ATOM 654 C CA . PHE A 1 92 ? -21.382 -18.284 42.384 1.00 97.44 92 PHE A CA 1
ATOM 655 C C . PHE A 1 92 ? -20.471 -18.123 43.591 1.00 97.44 92 PHE A C 1
ATOM 657 O O . PHE A 1 92 ? -19.276 -17.881 43.438 1.00 97.44 92 PHE A O 1
ATOM 664 N N . ASP A 1 93 ? -21.026 -18.317 44.780 1.00 96.25 93 ASP A N 1
ATOM 665 C CA . ASP A 1 93 ? -20.276 -18.536 46.013 1.00 96.25 93 ASP A CA 1
ATOM 666 C C . ASP A 1 93 ? -20.874 -19.719 46.799 1.00 96.25 93 ASP A C 1
ATOM 668 O O . ASP A 1 93 ? -21.734 -20.450 46.303 1.00 96.25 93 ASP A O 1
ATOM 672 N N . SER A 1 94 ? -20.431 -19.924 48.044 1.00 94.56 94 SER A N 1
ATOM 673 C CA . SER A 1 94 ? -20.929 -21.019 48.891 1.00 94.56 94 SER A CA 1
ATOM 674 C C . SER A 1 94 ? -22.380 -20.870 49.375 1.00 94.56 94 SER A C 1
ATOM 676 O O . SER A 1 94 ? -22.911 -21.811 49.957 1.00 94.56 94 SER A O 1
ATOM 678 N N . SER A 1 95 ? -23.028 -19.723 49.160 1.00 93.06 95 SER A N 1
ATOM 679 C CA . SER A 1 95 ? -24.455 -19.501 49.434 1.00 93.06 95 SER A CA 1
ATOM 680 C C . SER A 1 95 ? -25.349 -19.719 48.208 1.00 93.06 95 SER A C 1
ATOM 682 O O . SER A 1 95 ? -26.558 -19.888 48.360 1.00 93.06 95 SER A O 1
ATOM 684 N N . GLY A 1 96 ? -24.771 -19.761 47.002 1.00 93.38 96 GLY A N 1
ATOM 685 C CA . GLY A 1 96 ? -25.485 -20.037 45.757 1.00 93.38 96 GLY A CA 1
ATOM 686 C C . GLY A 1 96 ? -25.127 -19.071 44.629 1.00 93.38 96 GLY A C 1
ATOM 687 O O . GLY A 1 96 ? -24.027 -18.522 44.579 1.00 93.38 96 GLY A O 1
ATOM 688 N N . ALA A 1 97 ? -26.067 -18.895 43.695 1.00 95.81 97 ALA A N 1
ATOM 689 C CA . ALA A 1 97 ? -25.876 -18.109 42.479 1.00 95.81 97 ALA A CA 1
ATOM 690 C C . ALA A 1 97 ? -26.636 -16.777 42.524 1.00 95.81 97 ALA A C 1
ATOM 692 O O . ALA A 1 97 ? -27.869 -16.746 42.560 1.00 95.81 97 ALA A O 1
ATOM 693 N N . GLY A 1 98 ? -25.896 -15.676 42.449 1.00 96.94 98 GLY A N 1
ATOM 694 C CA . GLY A 1 98 ? -26.423 -14.347 42.162 1.00 96.94 98 GLY A CA 1
ATOM 695 C C . GLY A 1 98 ? -26.495 -14.097 40.660 1.00 96.94 98 GLY A C 1
ATOM 696 O O . GLY A 1 98 ? -25.662 -14.612 39.915 1.00 96.94 98 GLY A O 1
ATOM 697 N N . LYS A 1 99 ? -27.478 -13.323 40.184 1.00 97.75 99 LYS A N 1
ATOM 698 C CA . LYS A 1 99 ? -27.646 -13.053 38.747 1.00 97.75 99 LYS A CA 1
ATOM 699 C C . LYS A 1 99 ? -28.150 -11.646 38.453 1.00 97.75 99 LYS A C 1
ATOM 701 O O . LYS A 1 99 ? -28.996 -11.131 39.178 1.00 97.75 99 LYS A O 1
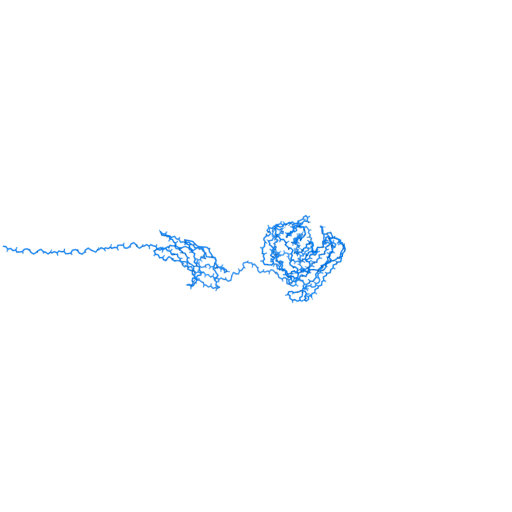ATOM 706 N N . LEU A 1 100 ? -27.696 -11.086 37.334 1.00 98.00 100 LEU A N 1
ATOM 707 C CA . LEU A 1 100 ? -28.247 -9.874 36.731 1.00 98.00 100 LEU A CA 1
ATOM 708 C C . LEU A 1 100 ? -28.459 -10.108 35.232 1.00 98.00 100 LEU A C 1
ATOM 710 O O . LEU A 1 100 ? -27.644 -10.766 34.584 1.00 98.00 100 LEU A O 1
ATOM 714 N N . SER A 1 101 ? -29.551 -9.574 34.687 1.00 98.31 101 SER A N 1
ATOM 715 C CA . SER A 1 101 ? -29.841 -9.616 33.255 1.00 98.31 101 SER A CA 1
ATOM 716 C C . SER A 1 101 ? -29.990 -8.212 32.687 1.00 98.31 101 SER A C 1
ATOM 718 O O . SER A 1 101 ? -30.584 -7.346 33.325 1.00 98.31 101 SER A O 1
ATOM 720 N N . VAL A 1 102 ? -29.513 -8.020 31.460 1.00 96.69 102 VAL A N 1
ATOM 721 C CA . VAL A 1 102 ? -29.746 -6.821 30.651 1.00 96.69 102 VAL A CA 1
ATOM 722 C C . VAL A 1 102 ? -30.244 -7.241 29.271 1.00 96.69 102 VAL A C 1
ATOM 724 O O . VAL A 1 102 ? -29.762 -8.216 28.693 1.00 96.69 102 VAL A O 1
ATOM 727 N N . ASN A 1 103 ? -31.227 -6.512 28.751 1.00 97.38 103 ASN A N 1
ATOM 728 C CA . ASN A 1 103 ? -31.645 -6.639 27.358 1.00 97.38 103 ASN A CA 1
ATOM 729 C C . ASN A 1 103 ? -30.853 -5.631 26.532 1.00 97.38 103 ASN A C 1
ATOM 731 O O . ASN A 1 103 ? -30.697 -4.488 26.958 1.00 97.38 103 ASN A O 1
ATOM 735 N N . PHE A 1 104 ? -30.367 -6.038 25.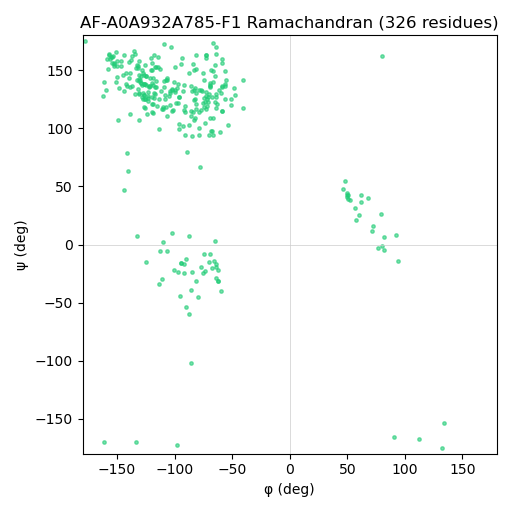371 1.00 93.75 104 PHE A N 1
ATOM 736 C CA . PHE A 1 104 ? -29.618 -5.190 24.449 1.00 93.75 104 PHE A CA 1
ATOM 737 C C . PHE A 1 104 ? -29.859 -5.694 23.022 1.00 93.75 104 PHE A C 1
ATOM 739 O O . PHE A 1 104 ? -30.378 -6.796 22.829 1.00 93.75 104 PHE A O 1
ATOM 746 N N . SER A 1 105 ? -29.516 -4.896 22.020 1.00 93.62 105 SER A N 1
ATOM 747 C CA . SER A 1 105 ? -29.578 -5.336 20.626 1.00 93.62 105 SER A CA 1
ATOM 748 C C . SER A 1 105 ? -28.177 -5.522 20.066 1.00 93.62 105 SER A C 1
ATOM 750 O O . SER A 1 105 ? -27.270 -4.740 20.339 1.00 93.62 105 SER A O 1
ATOM 752 N N . VAL A 1 106 ? -27.998 -6.561 19.264 1.00 90.81 106 VAL A N 1
ATOM 753 C CA . VAL A 1 106 ? -26.820 -6.747 18.430 1.00 90.81 106 VAL A CA 1
ATOM 754 C C . VAL A 1 106 ? -27.215 -6.368 17.021 1.00 90.81 106 VAL A C 1
ATOM 756 O O . VAL A 1 106 ? -28.053 -7.014 16.395 1.00 90.81 106 VAL A O 1
ATOM 759 N N . SER A 1 107 ? -26.619 -5.308 16.504 1.00 85.69 107 SER A N 1
ATOM 760 C CA . SER A 1 107 ? -26.649 -5.062 15.071 1.00 85.69 107 SER A CA 1
ATOM 761 C C . SER A 1 107 ? -25.392 -5.673 14.463 1.00 85.69 107 SER A C 1
ATOM 763 O O . SER A 1 107 ? -24.380 -5.863 15.146 1.00 85.69 107 SER A O 1
ATOM 765 N N . THR A 1 108 ? -25.396 -5.926 13.150 1.00 66.44 108 THR A N 1
ATOM 766 C CA . THR A 1 108 ? -24.124 -5.842 12.427 1.00 66.44 108 THR A CA 1
ATOM 767 C C . THR A 1 108 ? -23.518 -4.526 12.876 1.00 66.44 108 THR A C 1
ATOM 769 O O . THR A 1 108 ? -24.240 -3.523 12.893 1.00 66.44 108 THR A O 1
ATOM 772 N N . ALA A 1 109 ? -22.265 -4.509 13.324 1.00 52.97 109 ALA A N 1
ATOM 773 C CA . ALA A 1 109 ? -21.588 -3.235 13.428 1.00 52.97 109 ALA A CA 1
ATOM 774 C C . ALA A 1 109 ? -21.726 -2.621 12.031 1.00 52.97 109 ALA A C 1
ATOM 776 O O . ALA A 1 109 ? -21.079 -3.071 11.088 1.00 52.97 109 ALA A O 1
ATOM 777 N N . THR A 1 110 ? -22.641 -1.664 11.853 1.00 41.94 110 THR A N 1
ATOM 778 C CA . THR A 1 110 ? -22.463 -0.663 10.823 1.00 41.94 110 THR A CA 1
ATOM 779 C C . THR A 1 110 ? -21.178 -0.035 11.279 1.00 41.94 110 THR A C 1
ATOM 781 O O . THR A 1 110 ? -21.165 0.717 12.255 1.00 41.94 110 THR A O 1
ATOM 784 N N . SER A 1 111 ? -20.082 -0.499 10.683 1.00 44.19 111 SER A N 1
ATOM 785 C CA . SER A 1 111 ? -18.828 0.203 10.754 1.00 44.19 111 SER A CA 1
ATOM 786 C C . SER A 1 111 ? -19.198 1.666 10.594 1.00 44.19 111 SER A C 1
ATOM 788 O O . SER A 1 111 ? -19.804 2.048 9.596 1.00 44.19 111 SER A O 1
ATOM 790 N N . THR A 1 112 ? -18.925 2.474 11.610 1.00 43.47 112 THR A N 1
ATOM 791 C CA . THR A 1 112 ? -19.025 3.925 11.479 1.00 43.47 112 THR A CA 1
ATOM 792 C C . THR A 1 112 ? -17.983 4.442 10.484 1.00 43.47 112 THR A C 1
ATOM 794 O O . THR A 1 112 ? -17.903 5.647 10.264 1.00 43.47 112 THR A O 1
ATOM 797 N N . ALA A 1 113 ? -17.195 3.559 9.848 1.00 54.47 113 ALA A N 1
ATOM 798 C CA . ALA A 1 113 ? -16.497 3.895 8.628 1.00 54.47 113 ALA A CA 1
ATOM 799 C C . ALA A 1 113 ? -17.526 4.305 7.576 1.00 54.47 113 ALA A C 1
ATOM 801 O O . ALA A 1 113 ? -18.341 3.502 7.117 1.00 54.47 113 ALA A O 1
ATOM 802 N N . LEU A 1 114 ? -17.446 5.578 7.198 1.00 58.44 114 LEU A N 1
ATOM 803 C CA . LEU A 1 114 ? -18.053 6.102 5.986 1.00 58.44 114 LEU A CA 1
ATOM 804 C C . LEU A 1 114 ? -17.855 5.092 4.838 1.00 58.44 114 LEU A C 1
ATOM 806 O O . LEU A 1 114 ? -16.793 4.457 4.758 1.00 58.44 114 LEU A O 1
ATOM 810 N N . PRO A 1 115 ? -18.849 4.910 3.951 1.00 72.88 115 PRO A N 1
ATOM 811 C CA . PRO A 1 115 ? -18.605 4.166 2.725 1.00 72.88 115 PRO A CA 1
ATOM 812 C C . PRO A 1 115 ? -17.439 4.822 1.966 1.00 72.88 115 PRO A C 1
ATOM 814 O O . PRO A 1 115 ? -17.246 6.035 2.085 1.00 72.88 115 PRO A O 1
ATOM 817 N N . PRO A 1 116 ? -16.646 4.044 1.210 1.00 81.06 116 PRO A N 1
ATOM 818 C CA . PRO A 1 116 ? -15.616 4.628 0.362 1.00 81.06 116 PRO A CA 1
ATOM 819 C C . PRO A 1 116 ? -16.237 5.640 -0.602 1.00 81.06 116 PRO A C 1
ATOM 821 O O . PRO A 1 116 ? -17.280 5.376 -1.200 1.00 81.06 116 PRO A O 1
ATOM 824 N N . LEU A 1 117 ? -15.563 6.772 -0.778 1.00 87.12 117 LEU A N 1
ATOM 825 C CA . LEU A 1 117 ? -15.851 7.744 -1.824 1.00 87.12 117 LEU A CA 1
ATOM 826 C C . LEU A 1 117 ? -15.723 7.105 -3.214 1.00 87.12 117 LEU A C 1
ATOM 828 O O . LEU A 1 117 ? -16.528 7.383 -4.098 1.00 87.12 117 LEU A O 1
ATOM 832 N N . ALA A 1 118 ? -14.715 6.252 -3.409 1.00 91.88 118 ALA A N 1
ATOM 833 C CA . ALA A 1 118 ? -14.568 5.435 -4.606 1.00 91.88 118 ALA A CA 1
ATOM 834 C C . ALA A 1 118 ? -13.753 4.170 -4.314 1.00 91.88 118 ALA A C 1
ATOM 836 O O . ALA A 1 118 ? -12.937 4.130 -3.388 1.00 91.88 118 ALA A O 1
ATOM 837 N N . VAL A 1 119 ? -13.964 3.153 -5.146 1.00 94.38 119 VAL A N 1
ATOM 838 C CA . VAL A 1 119 ? -13.128 1.955 -5.217 1.00 94.38 119 VAL A CA 1
ATOM 839 C C . VAL A 1 119 ? -12.707 1.795 -6.670 1.00 94.38 119 VAL A C 1
ATOM 841 O O . VAL A 1 119 ? -13.561 1.662 -7.545 1.00 94.38 119 VAL A O 1
ATOM 844 N N . PHE A 1 120 ? -11.407 1.858 -6.923 1.00 97.44 120 PHE A N 1
ATOM 845 C CA . PHE A 1 120 ? -10.815 1.508 -8.206 1.00 97.44 120 PHE A CA 1
ATOM 846 C C . PHE A 1 120 ? -10.317 0.074 -8.078 1.00 97.44 120 PHE A C 1
ATOM 848 O O . PHE A 1 120 ? -9.525 -0.188 -7.179 1.00 97.44 120 PHE A O 1
ATOM 855 N N . ASN A 1 121 ? -10.801 -0.830 -8.922 1.00 97.31 121 ASN A N 1
ATOM 856 C CA . ASN A 1 121 ? -10.370 -2.227 -8.957 1.00 97.31 121 ASN A CA 1
ATOM 857 C C . ASN A 1 121 ? -9.674 -2.508 -10.284 1.00 97.31 121 ASN A C 1
ATOM 859 O O . ASN A 1 121 ? -9.868 -1.745 -11.237 1.00 97.31 121 ASN A O 1
ATOM 863 N N . A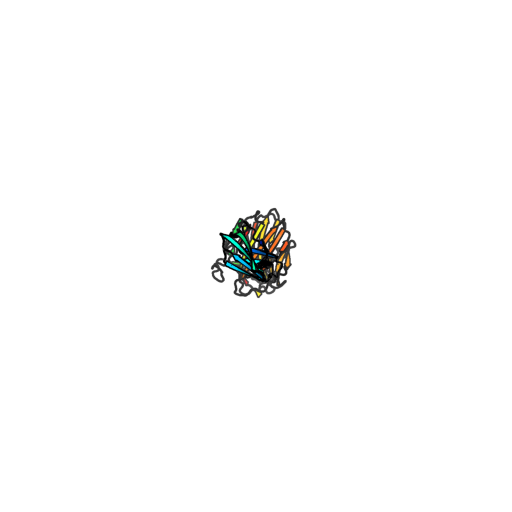SP A 1 122 ? -8.910 -3.595 -10.314 1.00 97.75 122 ASP A N 1
ATOM 864 C CA . ASP A 1 122 ? -8.257 -4.143 -11.503 1.00 97.75 122 ASP A CA 1
ATOM 865 C C . ASP A 1 122 ? -7.470 -3.052 -12.258 1.00 97.75 122 ASP A C 1
ATOM 867 O O . ASP A 1 122 ? -7.543 -2.894 -13.478 1.00 97.75 122 ASP A O 1
ATOM 871 N N . ILE A 1 123 ? -6.759 -2.204 -11.497 1.00 98.75 123 ILE A N 1
ATOM 872 C CA . ILE A 1 123 ? -5.995 -1.065 -12.028 1.00 98.75 123 ILE A CA 1
ATOM 873 C C . ILE A 1 123 ? -4.878 -1.557 -12.965 1.00 98.75 123 ILE A C 1
ATOM 875 O O . ILE A 1 123 ? -4.557 -0.897 -13.956 1.00 98.75 123 ILE A O 1
ATOM 879 N N . ASP A 1 124 ? -4.328 -2.736 -12.701 1.00 98.56 124 ASP A N 1
ATOM 880 C CA . ASP A 1 124 ? -3.373 -3.434 -13.559 1.00 98.56 124 ASP A CA 1
ATOM 881 C C . ASP A 1 124 ? -3.951 -3.843 -14.926 1.00 98.56 124 ASP A C 1
ATOM 883 O O . ASP A 1 124 ? -3.180 -3.990 -15.873 1.00 98.56 124 ASP A O 1
ATOM 887 N N . GLU A 1 125 ? -5.279 -3.914 -15.091 1.00 98.31 125 GLU A N 1
ATOM 888 C CA . GLU A 1 125 ? -5.951 -4.132 -16.383 1.00 98.31 125 GLU A CA 1
ATOM 889 C C . GLU A 1 125 ? -6.293 -2.828 -17.130 1.00 98.31 125 GLU A C 1
ATOM 891 O O . GLU A 1 125 ? -6.653 -2.854 -18.310 1.00 98.31 125 GLU A O 1
ATOM 896 N N . MET A 1 126 ? -6.200 -1.663 -16.479 1.00 98.44 126 MET A N 1
ATOM 897 C CA . MET A 1 126 ? -6.552 -0.390 -17.117 1.00 98.44 126 MET A CA 1
ATOM 898 C C . MET A 1 126 ? -5.541 -0.018 -18.206 1.00 98.44 126 MET A C 1
ATOM 900 O O . MET A 1 126 ? -4.339 -0.089 -17.983 1.00 98.44 126 MET A O 1
ATOM 904 N N . THR A 1 127 ? -6.001 0.459 -19.364 1.00 97.12 127 THR A N 1
ATOM 905 C CA . THR A 1 127 ? -5.117 0.967 -20.434 1.00 97.12 127 THR A CA 1
ATOM 906 C C . THR A 1 127 ? -4.389 2.243 -20.008 1.00 97.12 127 THR A C 1
ATOM 908 O O . THR A 1 127 ? -4.712 2.823 -18.977 1.00 97.12 127 THR A O 1
ATOM 911 N N . ASP A 1 128 ? -3.449 2.746 -20.809 1.00 96.62 128 ASP A N 1
ATOM 912 C CA . ASP A 1 128 ? -2.837 4.076 -20.622 1.00 96.62 128 ASP A CA 1
ATOM 913 C C . ASP A 1 128 ? -2.073 4.242 -19.295 1.00 96.62 128 ASP A C 1
ATOM 915 O O . ASP A 1 128 ? -2.184 5.267 -18.611 1.00 96.62 128 ASP A O 1
ATOM 919 N N . TRP A 1 129 ? -1.306 3.219 -18.913 1.00 98.62 129 TRP A N 1
ATOM 920 C CA . TRP A 1 129 ? -0.220 3.381 -17.948 1.00 98.62 129 TRP A CA 1
ATOM 921 C C . TRP A 1 129 ? 0.902 4.204 -18.577 1.00 98.62 129 TRP A C 1
ATOM 923 O O . TRP A 1 129 ? 1.288 3.984 -19.725 1.00 98.62 129 TRP A O 1
ATOM 933 N N . ALA A 1 130 ? 1.425 5.154 -17.814 1.00 98.50 130 ALA A N 1
ATOM 934 C CA . ALA A 1 130 ? 2.624 5.885 -18.188 1.00 98.50 130 ALA A CA 1
ATOM 935 C C . ALA A 1 130 ? 3.849 5.226 -17.548 1.00 98.50 130 ALA A C 1
ATOM 937 O O . ALA A 1 130 ? 3.723 4.566 -16.515 1.00 98.50 130 ALA A O 1
ATOM 938 N N . SER A 1 131 ? 5.020 5.415 -18.154 1.00 98.31 131 SER A N 1
ATOM 939 C CA . SER A 1 131 ? 6.290 4.923 -17.624 1.00 98.31 131 SER A CA 1
ATOM 940 C C . SER A 1 131 ? 7.402 5.951 -17.764 1.00 98.31 131 SER A C 1
ATOM 942 O O . SER A 1 131 ? 7.309 6.886 -18.565 1.00 98.31 131 SER A O 1
ATOM 944 N N . CYS A 1 132 ? 8.444 5.793 -16.954 1.00 97.88 132 CYS A N 1
ATOM 945 C CA . CYS A 1 132 ? 9.597 6.673 -16.952 1.00 97.88 132 CYS A CA 1
ATOM 946 C C . CYS A 1 132 ? 10.788 6.014 -16.251 1.00 97.88 132 CYS A C 1
ATOM 948 O O . CYS A 1 132 ? 10.686 5.590 -15.104 1.00 97.88 132 CYS A O 1
ATOM 950 N N . ASP A 1 133 ? 11.930 5.985 -16.926 1.00 97.50 133 ASP A N 1
ATOM 951 C CA . ASP A 1 133 ? 13.220 5.546 -16.390 1.00 97.50 133 ASP A CA 1
ATOM 952 C C . ASP A 1 133 ? 14.048 6.730 -15.878 1.00 97.50 133 ASP A C 1
ATOM 954 O O . ASP A 1 133 ? 14.544 6.732 -14.757 1.00 97.50 133 ASP A O 1
ATOM 958 N N . SER A 1 134 ? 14.105 7.820 -16.643 1.00 96.12 134 SER A N 1
ATOM 959 C CA . SER A 1 134 ? 14.914 8.991 -16.311 1.00 96.12 134 SER A CA 1
ATOM 960 C C . SER A 1 134 ? 14.451 9.729 -15.054 1.00 96.12 134 SER A C 1
ATOM 962 O O . SER A 1 134 ? 15.169 10.583 -14.543 1.00 96.12 134 SER A O 1
ATOM 964 N N . CYS A 1 135 ? 13.242 9.443 -14.571 1.00 92.81 135 CYS A N 1
ATOM 965 C CA . CYS A 1 135 ? 12.731 9.946 -13.299 1.00 92.81 135 CYS A CA 1
ATOM 966 C C . CYS A 1 135 ? 12.685 8.886 -12.191 1.00 92.81 135 CYS A C 1
ATOM 968 O O . CYS A 1 135 ? 12.413 9.243 -11.047 1.00 92.81 135 CYS A O 1
ATOM 970 N N . ALA A 1 136 ? 12.985 7.625 -12.507 1.00 92.62 136 ALA A N 1
ATOM 971 C CA . ALA A 1 136 ? 13.089 6.527 -11.556 1.00 92.62 136 ALA A CA 1
ATOM 972 C C . ALA A 1 136 ? 14.531 6.457 -11.033 1.00 92.62 136 ALA A C 1
ATOM 974 O O . ALA A 1 136 ? 15.381 5.718 -11.526 1.00 92.62 136 ALA A O 1
ATOM 975 N N . GLY A 1 137 ? 14.846 7.325 -10.076 1.00 88.19 137 GLY A N 1
ATOM 976 C CA . GLY A 1 137 ? 16.165 7.375 -9.460 1.00 88.19 137 GLY A CA 1
ATOM 977 C C . GLY A 1 137 ? 16.260 8.419 -8.349 1.00 88.19 137 GLY A C 1
ATOM 978 O O . GLY A 1 137 ? 15.314 9.186 -8.129 1.00 88.19 137 GLY A O 1
ATOM 979 N N . PRO A 1 138 ? 17.399 8.485 -7.637 1.00 84.94 138 PRO A N 1
ATOM 980 C CA . PRO A 1 138 ? 17.590 9.410 -6.528 1.00 84.94 138 PRO A CA 1
ATOM 981 C C . PRO A 1 138 ? 17.241 10.854 -6.904 1.00 84.94 138 PRO A C 1
ATOM 983 O O . PRO A 1 138 ? 17.745 11.410 -7.879 1.00 84.94 138 PRO A O 1
ATOM 986 N N . GLY A 1 139 ? 16.353 11.473 -6.126 1.00 82.69 139 GLY A N 1
ATOM 987 C CA . GLY A 1 139 ? 15.897 12.841 -6.378 1.00 82.69 139 GLY A CA 1
ATOM 988 C C . GLY A 1 139 ? 14.978 13.014 -7.596 1.00 82.69 139 GLY A C 1
ATOM 989 O O . GLY A 1 139 ? 14.720 14.151 -7.990 1.00 82.69 139 GLY A O 1
ATOM 990 N N . GLY A 1 140 ? 14.474 11.923 -8.180 1.00 86.12 140 GLY A N 1
ATOM 991 C CA . GLY A 1 140 ? 13.713 11.942 -9.430 1.00 86.12 140 GLY A CA 1
ATOM 992 C C . GLY A 1 140 ? 14.602 12.046 -10.671 1.00 86.12 140 GLY A C 1
ATOM 993 O O . GLY A 1 140 ? 14.169 12.601 -11.680 1.00 86.12 140 GLY A O 1
ATOM 994 N N . ALA A 1 141 ? 15.851 11.581 -10.577 1.00 91.38 141 ALA A N 1
ATOM 995 C CA . ALA A 1 141 ? 16.826 11.580 -11.659 1.00 91.38 141 ALA A CA 1
ATOM 996 C C . ALA A 1 141 ? 17.478 10.194 -11.779 1.00 91.38 141 ALA A C 1
ATOM 998 O O . ALA A 1 141 ? 18.296 9.799 -10.946 1.00 91.38 141 ALA A O 1
ATOM 999 N N . GLY A 1 142 ? 17.101 9.464 -12.823 1.00 93.62 142 GLY A N 1
ATOM 1000 C CA . GLY A 1 142 ? 17.622 8.150 -13.185 1.00 93.62 142 GLY A CA 1
ATOM 1001 C C . GLY A 1 142 ? 18.309 8.163 -14.557 1.00 93.62 142 GLY A C 1
ATOM 1002 O O . GLY A 1 142 ? 18.131 9.103 -15.340 1.00 93.62 142 GLY A O 1
ATOM 1003 N N . PRO A 1 143 ? 19.127 7.147 -14.871 1.00 96.00 143 PRO A N 1
ATOM 1004 C CA . PRO A 1 143 ? 19.597 6.922 -16.232 1.00 96.00 143 PRO A CA 1
ATOM 1005 C C . PRO A 1 143 ? 18.464 6.385 -17.124 1.00 96.00 143 PRO A C 1
ATOM 1007 O O . PRO A 1 143 ? 17.486 5.825 -16.640 1.00 96.00 143 PRO A O 1
ATOM 1010 N N . THR A 1 144 ? 18.618 6.506 -18.442 1.00 96.00 144 THR A N 1
ATOM 1011 C CA . THR A 1 144 ? 17.759 5.786 -19.396 1.00 96.00 144 THR A CA 1
ATOM 1012 C C . THR A 1 144 ? 18.068 4.293 -19.343 1.00 96.00 144 THR A C 1
ATOM 1014 O O . THR A 1 144 ? 19.239 3.910 -19.331 1.00 96.00 144 THR A O 1
ATOM 1017 N N . THR A 1 145 ? 17.039 3.447 -19.348 1.00 97.44 145 THR A N 1
ATOM 1018 C CA . THR A 1 145 ? 17.192 1.991 -19.293 1.00 97.44 145 THR A CA 1
ATOM 1019 C C . THR A 1 145 ? 16.052 1.280 -20.025 1.00 97.44 145 THR A C 1
ATOM 1021 O O . THR A 1 145 ? 14.905 1.732 -19.975 1.00 97.44 145 THR A O 1
ATOM 1024 N N . PRO A 1 146 ? 16.316 0.152 -20.707 1.00 98.38 146 PRO A N 1
ATOM 1025 C CA . PRO A 1 146 ? 15.259 -0.672 -21.276 1.00 98.38 146 PRO A CA 1
ATOM 1026 C C . PRO A 1 146 ? 14.243 -1.109 -20.215 1.00 98.38 146 PRO A C 1
ATOM 1028 O O . PRO A 1 146 ? 14.593 -1.719 -19.205 1.00 98.38 146 PRO A O 1
ATOM 1031 N N . HIS A 1 147 ? 12.971 -0.820 -20.470 1.00 98.62 147 HIS A N 1
ATOM 1032 C CA . HIS A 1 147 ? 11.865 -1.202 -19.603 1.00 98.62 147 HIS A CA 1
ATOM 1033 C C . HIS A 1 147 ? 10.590 -1.405 -20.430 1.00 98.62 147 HIS A C 1
ATOM 1035 O O . HIS A 1 147 ? 10.442 -0.844 -21.518 1.00 98.62 147 HIS A O 1
ATOM 1041 N N . SER A 1 148 ? 9.669 -2.242 -19.952 1.00 98.75 148 SER A N 1
ATOM 1042 C CA . SER A 1 148 ? 8.378 -2.453 -20.620 1.00 98.75 148 SER A CA 1
ATOM 1043 C C . SER A 1 148 ? 7.288 -2.910 -19.654 1.00 98.75 148 SER A C 1
ATOM 1045 O O . SER A 1 148 ? 7.585 -3.413 -18.576 1.00 98.75 148 SER A O 1
ATOM 1047 N N . MET A 1 149 ? 6.031 -2.755 -20.069 1.00 98.62 149 MET A N 1
ATOM 1048 C CA . MET A 1 149 ? 4.861 -3.309 -19.390 1.00 98.62 149 MET A CA 1
ATOM 1049 C C . MET A 1 149 ? 4.047 -4.140 -20.385 1.00 98.62 149 MET A C 1
ATOM 1051 O O . MET A 1 149 ? 3.853 -3.723 -21.530 1.00 98.62 149 MET A O 1
ATOM 1055 N N . LYS A 1 150 ? 3.553 -5.303 -19.956 1.00 98.56 150 LYS A N 1
ATOM 1056 C CA . LYS A 1 150 ? 2.606 -6.135 -20.710 1.00 98.56 150 LYS A CA 1
ATOM 1057 C C . LYS A 1 150 ? 1.408 -6.462 -19.834 1.00 98.56 150 LYS A C 1
ATOM 1059 O O . LYS A 1 150 ? 1.576 -6.936 -18.721 1.00 98.56 150 LYS A O 1
ATOM 1064 N N . GLN A 1 151 ? 0.207 -6.245 -20.350 1.00 98.44 151 GLN A N 1
ATOM 1065 C CA . GLN A 1 151 ? -1.046 -6.541 -19.649 1.00 98.44 151 GLN A CA 1
ATOM 1066 C C . GLN A 1 151 ? -1.684 -7.828 -20.179 1.00 98.44 151 GLN A C 1
ATOM 1068 O O . GLN A 1 151 ? -1.286 -8.336 -21.230 1.00 98.44 151 GLN A O 1
ATOM 1073 N N . SER A 1 152 ? -2.719 -8.313 -19.484 1.00 97.69 152 SER A N 1
ATOM 1074 C CA . SER A 1 152 ? -3.471 -9.521 -19.860 1.00 97.69 152 SER A CA 1
ATOM 1075 C C . SER A 1 152 ? -2.610 -10.790 -19.882 1.00 97.69 152 SER A C 1
ATOM 1077 O O . SER A 1 152 ? -2.787 -11.669 -20.730 1.00 97.69 152 SER A O 1
ATOM 1079 N N . ILE A 1 153 ? -1.656 -10.896 -18.955 1.00 98.50 153 ILE A N 1
ATOM 1080 C CA . ILE A 1 153 ? -0.859 -12.106 -18.783 1.00 98.50 153 ILE A CA 1
ATOM 1081 C C . ILE A 1 153 ? -1.721 -13.173 -18.108 1.00 98.50 153 ILE A C 1
ATOM 1083 O O . ILE A 1 153 ? -2.161 -13.009 -16.977 1.00 98.50 153 ILE A O 1
ATOM 1087 N N . ALA A 1 154 ? -1.935 -14.294 -18.798 1.00 97.75 154 ALA A N 1
ATOM 1088 C CA . ALA A 1 154 ? -2.781 -15.378 -18.295 1.00 97.75 154 ALA A CA 1
ATOM 1089 C C . ALA A 1 154 ? -2.124 -16.228 -17.194 1.00 97.75 154 ALA A C 1
ATOM 1091 O O . ALA A 1 154 ? -2.818 -16.885 -16.420 1.00 97.75 154 ALA A O 1
ATOM 1092 N N . SER A 1 155 ? -0.789 -16.272 -17.147 1.00 96.56 155 SER A N 1
ATOM 1093 C CA . SER A 1 155 ? -0.040 -16.994 -16.119 1.00 96.56 155 SER A CA 1
ATOM 1094 C C . SER A 1 155 ? 1.399 -16.466 -16.012 1.00 96.56 155 SER A C 1
ATOM 1096 O O . SER A 1 155 ? 2.085 -16.397 -17.036 1.00 96.56 155 SER A O 1
ATOM 1098 N N . PRO A 1 156 ? 1.912 -16.192 -14.799 1.00 98.00 156 PRO A N 1
ATOM 1099 C CA . PRO A 1 156 ? 1.198 -16.240 -13.518 1.00 98.00 156 PRO A CA 1
ATOM 1100 C C . PRO A 1 156 ? 0.108 -15.156 -13.449 1.00 98.00 156 PRO A C 1
ATOM 1102 O O . PRO A 1 156 ? 0.336 -14.047 -13.916 1.00 98.00 156 PRO A O 1
ATOM 1105 N N . ALA A 1 157 ? -1.060 -15.488 -12.887 1.00 98.06 157 ALA A N 1
ATOM 1106 C CA . ALA A 1 157 ? -2.167 -14.553 -12.647 1.00 98.06 157 ALA A CA 1
ATOM 1107 C C . ALA A 1 157 ? -3.103 -15.072 -11.540 1.00 98.06 157 ALA A C 1
ATOM 1109 O O . ALA A 1 157 ? -3.240 -16.284 -11.354 1.00 98.06 157 ALA A O 1
ATOM 1110 N N . MET A 1 158 ? -3.743 -14.157 -10.820 1.00 95.06 158 MET A N 1
ATOM 1111 C CA . MET A 1 158 ? -4.716 -14.369 -9.747 1.00 95.06 158 MET A CA 1
ATOM 1112 C C . MET A 1 158 ? -6.164 -14.397 -10.257 1.00 95.06 158 MET A C 1
ATOM 1114 O O . MET A 1 158 ? -7.032 -14.974 -9.594 1.00 95.06 158 MET A O 1
ATOM 1118 N N . ASP A 1 159 ? -6.454 -13.777 -11.400 1.00 95.50 159 ASP A N 1
ATOM 1119 C CA . ASP A 1 159 ? -7.746 -13.849 -12.111 1.00 95.50 159 ASP A CA 1
ATOM 1120 C C . ASP A 1 159 ? -7.616 -14.126 -13.619 1.00 95.50 159 ASP A C 1
ATOM 1122 O O . ASP A 1 159 ? -8.612 -14.151 -14.346 1.00 95.50 159 ASP A O 1
ATOM 1126 N N . GLY A 1 160 ? -6.397 -14.416 -14.075 1.00 97.06 160 GLY A N 1
ATOM 1127 C CA . GLY A 1 160 ? -6.096 -14.694 -15.474 1.00 97.06 160 GLY A CA 1
ATOM 1128 C C . GLY A 1 160 ? -5.664 -13.471 -16.283 1.00 97.06 160 GLY A C 1
ATOM 1129 O O . GLY A 1 160 ? -5.558 -13.611 -17.504 1.00 97.06 160 GLY A O 1
ATOM 1130 N N . LYS A 1 161 ? -5.426 -12.303 -15.662 1.00 96.75 161 LYS A N 1
ATOM 1131 C CA . LYS A 1 161 ? -5.025 -11.086 -16.384 1.00 96.75 161 LYS A CA 1
ATOM 1132 C C . LYS A 1 161 ? -4.021 -10.175 -15.654 1.00 96.75 161 LYS A C 1
ATOM 1134 O O . LYS A 1 161 ? -4.138 -8.957 -15.725 1.00 96.75 161 LYS A O 1
ATOM 1139 N N . ALA A 1 162 ? -2.952 -10.735 -15.099 1.00 98.75 162 ALA A N 1
ATOM 1140 C CA . ALA A 1 162 ? -1.892 -9.938 -14.478 1.00 98.75 162 ALA A CA 1
ATOM 1141 C C . ALA A 1 162 ? -1.227 -8.933 -15.445 1.00 98.75 162 ALA A C 1
ATOM 1143 O O . ALA A 1 162 ? -1.198 -9.124 -16.674 1.00 98.75 162 ALA A O 1
ATOM 1144 N N . ALA A 1 163 ? -0.586 -7.914 -14.873 1.00 98.81 163 ALA A N 1
ATOM 1145 C CA . ALA A 1 163 ? 0.380 -7.069 -15.565 1.00 98.81 163 ALA A CA 1
ATOM 1146 C C . ALA A 1 163 ? 1.818 -7.496 -15.234 1.00 98.81 163 ALA A C 1
ATOM 1148 O O . ALA A 1 163 ? 2.176 -7.663 -14.074 1.00 98.81 163 ALA A O 1
ATOM 1149 N N . GLU A 1 164 ? 2.653 -7.655 -16.259 1.00 98.81 164 GLU A N 1
ATOM 1150 C CA . GLU A 1 164 ? 4.098 -7.865 -16.153 1.00 98.81 164 GLU A CA 1
ATOM 1151 C C . GLU A 1 164 ? 4.829 -6.541 -16.377 1.00 98.81 164 GLU A C 1
ATOM 1153 O O . GLU A 1 164 ? 4.729 -5.957 -17.458 1.00 98.81 164 GLU A O 1
ATOM 1158 N N . PHE A 1 165 ? 5.617 -6.110 -15.397 1.00 98.81 165 PHE A N 1
ATOM 1159 C CA . PHE A 1 165 ? 6.617 -5.059 -15.550 1.00 98.81 165 PHE A CA 1
ATOM 1160 C C . PHE A 1 165 ? 7.987 -5.694 -15.710 1.00 98.81 165 PHE A C 1
ATOM 1162 O O . PHE A 1 165 ? 8.351 -6.591 -14.952 1.00 98.81 165 PHE A O 1
ATOM 1169 N N . TRP A 1 166 ? 8.749 -5.231 -16.692 1.00 98.75 166 TRP A N 1
ATOM 1170 C CA . TRP A 1 166 ? 10.086 -5.729 -16.980 1.00 98.75 166 TRP A CA 1
ATOM 1171 C C . TRP A 1 166 ? 11.092 -4.588 -16.977 1.00 98.75 166 TRP A C 1
ATOM 1173 O O . TRP A 1 166 ? 10.843 -3.528 -17.559 1.00 98.75 166 TRP A O 1
ATOM 1183 N N . LEU A 1 167 ? 12.244 -4.853 -16.369 1.00 98.62 167 LEU A N 1
ATOM 1184 C CA . LEU A 1 167 ? 13.397 -3.971 -16.311 1.00 98.62 167 LEU A CA 1
ATOM 1185 C C . LEU A 1 167 ? 14.641 -4.739 -16.763 1.00 98.62 167 LEU A C 1
ATOM 1187 O O . LEU A 1 167 ? 14.854 -5.880 -16.345 1.00 98.62 167 LEU A O 1
ATOM 1191 N N . GLY A 1 168 ? 15.487 -4.101 -17.570 1.00 97.38 168 GLY A N 1
ATOM 1192 C CA . GLY A 1 168 ? 16.749 -4.690 -17.998 1.00 97.38 168 GLY A CA 1
ATOM 1193 C C . GLY A 1 168 ? 17.759 -3.679 -18.517 1.00 97.38 168 GLY A C 1
ATOM 1194 O O . GLY A 1 168 ? 17.573 -2.469 -18.386 1.00 97.38 168 GLY A O 1
ATOM 1195 N N . GLY A 1 169 ? 18.833 -4.191 -19.115 1.00 96.38 169 GLY A N 1
ATOM 1196 C CA . GLY A 1 169 ? 19.946 -3.398 -19.642 1.00 96.38 169 GLY A CA 1
ATOM 1197 C C . GLY A 1 169 ? 21.245 -3.596 -18.859 1.00 96.38 169 GLY A C 1
ATOM 1198 O O . GLY A 1 169 ? 21.385 -4.520 -18.070 1.00 96.38 169 GLY A O 1
ATOM 1199 N N . ASP A 1 170 ? 22.231 -2.734 -19.097 1.00 96.44 170 ASP A N 1
ATOM 1200 C CA . ASP A 1 170 ? 23.590 -2.853 -18.545 1.00 96.44 170 ASP A CA 1
ATOM 1201 C C . ASP A 1 170 ? 23.952 -1.748 -17.537 1.00 96.44 170 ASP A C 1
ATOM 1203 O O . ASP A 1 170 ? 25.011 -1.787 -16.896 1.00 96.44 170 ASP A O 1
ATOM 1207 N N . THR A 1 171 ? 23.066 -0.766 -17.357 1.00 96.81 171 THR A N 1
ATOM 1208 C CA . THR A 1 171 ? 23.292 0.357 -16.450 1.00 96.81 171 THR A CA 1
ATOM 1209 C C . THR A 1 171 ? 22.944 -0.035 -15.020 1.00 96.81 171 THR A C 1
ATOM 1211 O O . THR A 1 171 ? 21.787 -0.199 -14.651 1.00 96.81 171 THR A O 1
ATOM 1214 N N . LYS A 1 172 ? 23.978 -0.174 -14.189 1.00 96.38 172 LYS A N 1
ATOM 1215 C CA . LYS A 1 172 ? 23.847 -0.558 -12.777 1.00 96.38 172 LYS A CA 1
ATOM 1216 C C . LYS A 1 172 ? 22.928 0.392 -12.022 1.00 96.38 172 LYS A C 1
ATOM 1218 O O . LYS A 1 172 ? 23.098 1.605 -12.118 1.00 96.38 172 LYS A O 1
ATOM 1223 N N . TYR A 1 173 ? 22.050 -0.181 -11.202 1.00 96.00 173 TYR A N 1
ATOM 1224 C CA . TYR A 1 173 ? 21.083 0.563 -10.391 1.00 96.00 173 TYR A CA 1
ATOM 1225 C C . TYR A 1 173 ? 20.136 1.468 -11.187 1.00 96.00 173 TYR A C 1
ATOM 1227 O O . TYR A 1 173 ? 19.581 2.411 -10.627 1.00 96.00 173 TYR A O 1
ATOM 1235 N N . ALA A 1 174 ? 19.958 1.209 -12.484 1.00 97.44 174 ALA A N 1
ATOM 1236 C CA . ALA A 1 174 ? 18.864 1.820 -13.212 1.00 97.44 174 ALA A CA 1
ATOM 1237 C C . ALA A 1 174 ? 17.527 1.285 -12.682 1.00 97.44 174 ALA A C 1
ATOM 1239 O O . ALA A 1 174 ? 17.441 0.140 -12.231 1.00 97.44 174 ALA A O 1
ATOM 1240 N N . ALA A 1 175 ? 16.497 2.115 -12.753 1.00 97.94 175 ALA A N 1
ATOM 1241 C CA . ALA A 1 175 ? 15.147 1.773 -12.344 1.00 97.94 175 ALA A CA 1
ATOM 1242 C C . ALA A 1 175 ? 14.148 2.268 -13.392 1.00 97.94 175 ALA A C 1
ATOM 1244 O O . ALA A 1 175 ? 14.487 3.055 -14.281 1.00 97.94 175 ALA A O 1
ATOM 1245 N N . ALA A 1 176 ? 12.915 1.788 -13.297 1.00 98.44 176 ALA A N 1
ATOM 1246 C CA . ALA A 1 176 ? 11.808 2.284 -14.098 1.00 98.44 176 ALA A CA 1
ATOM 1247 C C . ALA A 1 176 ? 10.538 2.336 -13.252 1.00 98.44 176 ALA A C 1
ATOM 1249 O O . ALA A 1 176 ? 10.241 1.407 -12.503 1.00 98.44 176 ALA A O 1
ATOM 1250 N N . LEU A 1 177 ? 9.804 3.438 -13.389 1.00 98.38 177 LEU A N 1
ATOM 1251 C CA . LEU A 1 177 ? 8.556 3.722 -12.696 1.00 98.38 177 LEU A CA 1
ATOM 1252 C C . LEU A 1 177 ? 7.403 3.645 -13.688 1.00 98.38 177 LEU A C 1
ATOM 1254 O O . LEU A 1 177 ? 7.473 4.238 -14.765 1.00 98.38 177 LEU A O 1
ATOM 1258 N N . TRP A 1 178 ? 6.313 2.998 -13.291 1.00 98.75 178 TRP A N 1
ATOM 1259 C CA . TRP A 1 178 ? 5.039 3.008 -13.998 1.00 98.75 178 TRP A CA 1
ATOM 1260 C C . TRP A 1 178 ? 3.955 3.576 -13.099 1.00 98.75 178 TRP A C 1
ATOM 1262 O O . TRP A 1 178 ? 3.890 3.231 -11.923 1.00 98.75 178 TRP A O 1
ATOM 1272 N N . TRP A 1 179 ? 3.067 4.411 -13.639 1.00 98.62 179 TRP A N 1
ATOM 1273 C CA . TRP A 1 179 ? 1.928 4.921 -12.875 1.00 98.62 179 TRP A CA 1
ATOM 1274 C C . TRP A 1 179 ? 0.637 4.955 -13.682 1.00 98.62 179 TRP A C 1
ATOM 1276 O O . TRP A 1 179 ? 0.622 5.237 -14.887 1.00 98.62 179 TRP A O 1
ATOM 1286 N N . LYS A 1 180 ? -0.476 4.746 -12.974 1.00 98.62 180 LYS A N 1
ATOM 1287 C CA . LYS A 1 180 ? -1.825 4.907 -13.510 1.00 98.62 180 LYS A CA 1
ATOM 1288 C C . LYS A 1 180 ? -2.520 6.111 -12.897 1.00 98.62 180 LYS A C 1
ATOM 1290 O O . LYS A 1 180 ? -2.794 6.152 -11.701 1.00 98.62 180 LYS A O 1
ATOM 1295 N N . GLN A 1 181 ? -2.869 7.077 -13.743 1.00 98.00 181 GLN A N 1
ATOM 1296 C CA . GLN A 1 181 ? -3.686 8.225 -13.351 1.00 98.00 181 GLN A CA 1
ATOM 1297 C C . GLN A 1 181 ? -5.147 7.813 -13.125 1.00 98.00 181 GLN A C 1
ATOM 1299 O O . GLN A 1 181 ? -5.780 7.233 -14.007 1.00 98.00 181 GLN A O 1
ATOM 1304 N N . LEU A 1 182 ? -5.690 8.168 -11.958 1.00 97.88 182 LEU A N 1
ATOM 1305 C CA . LEU A 1 182 ? -7.075 7.909 -11.529 1.00 97.88 182 LEU A CA 1
ATOM 1306 C C . LEU A 1 182 ? -7.923 9.202 -11.466 1.00 97.88 182 LEU A C 1
ATOM 1308 O O . LEU A 1 182 ? -9.115 9.191 -11.131 1.00 97.88 182 LEU A O 1
ATOM 1312 N N . GLY A 1 183 ? -7.307 10.329 -11.837 1.00 95.88 183 GLY A N 1
ATOM 1313 C CA . GLY A 1 183 ? -7.901 11.664 -11.852 1.00 95.88 183 GLY A CA 1
ATOM 1314 C C . GLY A 1 183 ? -7.941 12.323 -10.472 1.00 95.88 183 GLY A C 1
ATOM 1315 O O . GLY A 1 183 ? -7.833 11.667 -9.443 1.00 95.88 183 GLY A O 1
ATOM 1316 N N . ALA A 1 184 ? -8.116 13.644 -10.433 1.00 95.50 184 ALA A N 1
ATOM 1317 C CA . ALA A 1 184 ? -8.124 14.400 -9.180 1.00 95.50 184 ALA A CA 1
ATOM 1318 C C . ALA A 1 184 ? -9.221 13.914 -8.207 1.00 95.50 184 ALA A C 1
ATOM 1320 O O . ALA A 1 184 ? -10.364 13.667 -8.609 1.00 95.50 184 ALA A O 1
ATOM 1321 N N . ARG A 1 185 ? -8.872 13.773 -6.922 1.00 95.38 185 ARG A N 1
ATOM 1322 C CA . ARG A 1 185 ? -9.767 13.330 -5.834 1.00 95.38 185 ARG A CA 1
ATOM 1323 C C . ARG A 1 185 ? -9.511 14.125 -4.553 1.00 95.38 185 ARG A C 1
ATOM 1325 O O . ARG A 1 185 ? -9.091 13.573 -3.546 1.00 95.38 185 ARG A O 1
ATOM 1332 N N . ASP A 1 186 ? -9.742 15.432 -4.589 1.00 92.69 186 ASP A N 1
ATOM 1333 C CA . ASP A 1 186 ? -9.304 16.362 -3.536 1.00 92.69 186 ASP A CA 1
ATOM 1334 C C . ASP A 1 186 ? -9.934 16.134 -2.157 1.00 92.69 186 ASP A C 1
ATOM 1336 O O . ASP A 1 186 ? -9.319 16.438 -1.133 1.00 92.69 186 ASP A O 1
ATOM 1340 N N . SER A 1 187 ? -11.153 15.594 -2.121 1.00 92.75 187 SER A N 1
ATOM 1341 C CA . SER A 1 187 ? -11.851 15.273 -0.875 1.00 92.75 187 SER A CA 1
ATOM 1342 C C . SER A 1 187 ? -11.340 13.996 -0.215 1.00 92.75 187 SER A C 1
ATOM 1344 O O . SER A 1 187 ? -11.552 13.832 0.981 1.00 92.75 187 SER A O 1
ATOM 1346 N N . ALA A 1 188 ? -10.654 13.119 -0.959 1.00 95.56 188 ALA A N 1
ATOM 1347 C CA . ALA A 1 188 ? -10.129 11.883 -0.401 1.00 95.56 188 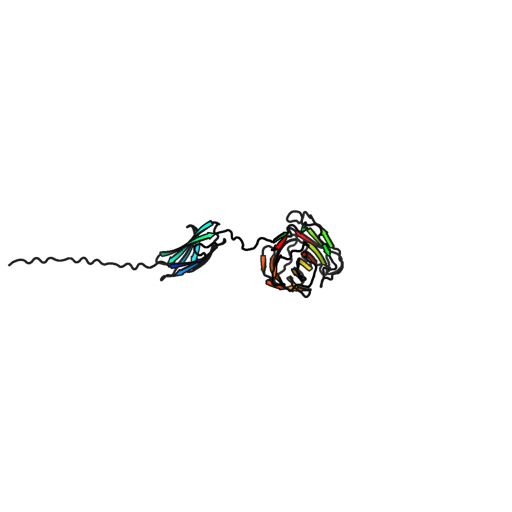ALA A CA 1
ATOM 1348 C C . ALA A 1 188 ? -9.012 12.185 0.594 1.00 95.56 188 ALA A C 1
ATOM 1350 O O . ALA A 1 188 ? -8.044 12.890 0.277 1.00 95.56 188 ALA A O 1
ATOM 1351 N N . THR A 1 189 ? -9.166 11.643 1.794 1.00 95.75 189 THR A N 1
ATOM 1352 C CA . THR A 1 189 ? -8.240 11.798 2.919 1.00 95.75 189 THR A CA 1
ATOM 1353 C C . THR A 1 189 ? -7.768 10.467 3.470 1.00 95.75 189 THR A C 1
ATOM 1355 O O . THR A 1 189 ? -6.775 10.458 4.183 1.00 95.75 189 THR A O 1
ATOM 1358 N N . LYS A 1 190 ? -8.411 9.348 3.133 1.00 96.25 190 LYS A N 1
ATOM 1359 C CA . LYS A 1 190 ? -7.938 8.008 3.502 1.00 96.25 190 LYS A CA 1
ATOM 1360 C C . LYS A 1 190 ? -7.803 7.144 2.267 1.00 96.25 190 LYS A C 1
ATOM 1362 O O . LYS A 1 190 ? -8.606 7.271 1.344 1.00 96.25 190 LYS A O 1
ATOM 1367 N N . PHE A 1 191 ? -6.805 6.271 2.280 1.00 98.06 191 PHE A N 1
ATOM 1368 C CA . PHE A 1 191 ? -6.438 5.440 1.142 1.00 98.06 191 PHE A CA 1
ATOM 1369 C C . PHE A 1 191 ? -6.103 4.032 1.627 1.00 98.06 191 PHE A C 1
ATOM 1371 O O . PHE A 1 191 ? -5.372 3.866 2.604 1.00 98.06 191 PHE A O 1
ATOM 1378 N N . THR A 1 192 ? -6.609 3.027 0.925 1.00 98.25 192 THR A N 1
ATOM 1379 C CA . THR A 1 192 ? -6.132 1.648 1.027 1.00 98.25 192 THR A CA 1
ATOM 1380 C C . THR A 1 192 ? -5.644 1.239 -0.348 1.00 98.25 192 THR A C 1
ATOM 1382 O O . THR A 1 192 ? -6.454 1.183 -1.274 1.00 98.25 192 THR A O 1
ATOM 1385 N N . TYR A 1 193 ? -4.340 1.009 -0.470 1.00 98.75 193 TYR A N 1
ATOM 1386 C CA . TYR A 1 193 ? -3.706 0.509 -1.683 1.00 98.75 193 TYR A CA 1
ATOM 1387 C C . TYR A 1 193 ? -3.441 -0.983 -1.498 1.00 98.75 193 TYR A C 1
ATOM 1389 O O . TYR A 1 193 ? -2.723 -1.360 -0.575 1.00 98.75 193 TYR A O 1
ATOM 1397 N N . ASP A 1 194 ? -4.085 -1.819 -2.302 1.00 98.81 194 ASP A N 1
ATOM 1398 C CA . ASP A 1 194 ? -4.116 -3.271 -2.132 1.00 98.81 194 ASP A CA 1
ATOM 1399 C C . ASP A 1 194 ? -3.774 -3.945 -3.457 1.00 98.81 194 ASP A C 1
ATOM 1401 O O . ASP A 1 194 ? -4.313 -3.560 -4.494 1.00 98.81 194 ASP A O 1
ATOM 1405 N N . LEU A 1 195 ? -2.848 -4.897 -3.437 1.00 98.81 195 LEU A N 1
ATOM 1406 C CA . LEU A 1 195 ? -2.382 -5.583 -4.637 1.00 98.81 195 LEU A CA 1
ATOM 1407 C C . LEU A 1 195 ? -1.788 -6.953 -4.317 1.00 98.81 195 LEU A C 1
ATOM 1409 O O . LEU A 1 195 ? -1.389 -7.242 -3.185 1.00 98.81 195 LEU A O 1
ATOM 1413 N N . TYR A 1 196 ? -1.664 -7.780 -5.348 1.00 98.88 196 TYR A N 1
ATOM 1414 C CA . TYR A 1 196 ? -0.823 -8.968 -5.329 1.00 98.88 196 TYR A CA 1
ATOM 1415 C C . TYR A 1 196 ? 0.418 -8.737 -6.181 1.00 98.88 196 TYR A C 1
ATOM 1417 O O . TYR A 1 196 ? 0.328 -8.116 -7.236 1.00 98.88 196 TYR A O 1
ATOM 1425 N N . PHE A 1 197 ? 1.562 -9.264 -5.749 1.00 98.81 197 PHE A N 1
ATOM 1426 C CA . PHE A 1 197 ? 2.796 -9.230 -6.532 1.00 98.81 197 PHE A CA 1
ATOM 1427 C C . PHE A 1 197 ? 3.483 -10.601 -6.576 1.00 98.81 197 PHE A C 1
ATOM 1429 O O . PHE A 1 197 ? 3.301 -11.442 -5.690 1.00 98.81 197 PHE A O 1
ATOM 1436 N N . TYR A 1 198 ? 4.266 -10.835 -7.626 1.00 98.75 198 TYR A N 1
ATOM 1437 C CA . TYR A 1 198 ? 4.929 -12.102 -7.916 1.00 98.75 198 TYR A CA 1
ATOM 1438 C C . TYR A 1 198 ? 6.261 -11.861 -8.625 1.00 98.75 198 TYR A C 1
ATOM 1440 O O . TYR A 1 198 ? 6.340 -11.128 -9.610 1.00 98.75 198 TYR A O 1
ATOM 1448 N N . LEU A 1 199 ? 7.309 -12.564 -8.186 1.00 98.44 199 LEU A N 1
ATOM 1449 C CA . LEU A 1 199 ? 8.618 -12.557 -8.842 1.00 98.44 199 LEU A CA 1
ATOM 1450 C C . LEU A 1 199 ? 9.132 -13.981 -9.056 1.00 98.44 199 LEU A C 1
ATOM 1452 O O . LEU A 1 199 ? 9.021 -14.851 -8.191 1.00 98.44 199 LEU A O 1
ATOM 1456 N N . LYS A 1 200 ? 9.788 -14.213 -10.197 1.00 98.06 200 LYS A N 1
ATOM 1457 C CA . LYS A 1 200 ? 10.499 -15.479 -10.472 1.00 98.06 200 LYS A CA 1
ATOM 1458 C C . LYS A 1 200 ? 11.881 -15.521 -9.827 1.00 98.06 200 LYS A C 1
ATOM 1460 O O . LYS A 1 200 ? 12.366 -16.585 -9.457 1.00 98.06 200 LYS A O 1
ATOM 1465 N N . ASN A 1 201 ? 12.526 -14.364 -9.704 1.00 96.81 201 ASN A N 1
ATOM 1466 C CA . ASN A 1 201 ? 13.837 -14.233 -9.085 1.00 96.81 201 ASN A CA 1
ATOM 1467 C C . ASN A 1 201 ? 13.900 -12.949 -8.246 1.00 96.81 201 ASN A C 1
ATOM 1469 O O . ASN A 1 201 ? 14.482 -11.962 -8.679 1.00 96.81 201 ASN A O 1
ATOM 1473 N N . PRO A 1 202 ? 13.333 -12.933 -7.031 1.00 96.69 202 PRO A N 1
ATOM 1474 C CA . PRO A 1 202 ? 13.324 -11.732 -6.196 1.00 96.69 202 PRO A CA 1
ATOM 1475 C C . PRO A 1 202 ? 14.735 -11.289 -5.776 1.00 96.69 202 PRO A C 1
ATOM 1477 O O . PRO A 1 202 ? 14.938 -10.152 -5.370 1.00 96.69 202 PRO A O 1
ATOM 1480 N N . SER A 1 203 ? 15.744 -12.164 -5.883 1.00 96.00 203 SER A N 1
ATOM 1481 C CA . SER A 1 203 ? 17.110 -11.858 -5.448 1.00 96.00 203 SER A CA 1
ATOM 1482 C C . SER A 1 203 ? 17.835 -10.828 -6.318 1.00 96.00 203 SER A C 1
ATOM 1484 O O . SER A 1 203 ? 18.862 -10.307 -5.878 1.00 96.00 203 SER A O 1
ATOM 1486 N N . VAL A 1 204 ? 17.340 -10.527 -7.522 1.00 97.12 204 VAL A N 1
ATOM 1487 C CA . VAL A 1 204 ? 17.978 -9.552 -8.424 1.00 97.12 204 VAL A CA 1
ATOM 1488 C C . VAL A 1 204 ? 17.406 -8.143 -8.294 1.00 97.12 204 VAL A C 1
ATOM 1490 O O . VAL A 1 204 ? 18.088 -7.194 -8.666 1.00 97.12 204 VAL A O 1
ATOM 1493 N N . SER A 1 205 ? 16.236 -7.992 -7.678 1.00 97.38 205 SER A N 1
ATOM 1494 C CA . SER A 1 205 ? 15.695 -6.680 -7.329 1.00 97.38 205 SER A CA 1
ATOM 1495 C C . SER A 1 205 ? 16.527 -6.040 -6.208 1.00 97.38 205 SER A C 1
ATOM 1497 O O . SER A 1 205 ? 16.988 -6.706 -5.266 1.00 97.38 205 SER A O 1
ATOM 1499 N N . GLN A 1 206 ? 16.769 -4.740 -6.345 1.00 97.25 206 GLN A N 1
ATOM 1500 C CA . GLN A 1 206 ? 17.345 -3.897 -5.304 1.00 97.25 206 GLN A CA 1
ATOM 1501 C C . GLN A 1 206 ? 16.273 -3.501 -4.281 1.00 97.25 206 GLN A C 1
ATOM 1503 O O . GLN A 1 206 ? 16.510 -3.623 -3.072 1.00 97.25 206 GLN A O 1
ATOM 1508 N N . ALA A 1 207 ? 15.105 -3.093 -4.775 1.00 97.00 207 ALA A N 1
ATOM 1509 C CA . ALA A 1 207 ? 13.904 -2.806 -4.010 1.00 97.00 207 ALA A CA 1
ATOM 1510 C C . ALA A 1 207 ? 12.636 -3.094 -4.838 1.00 97.00 207 ALA A C 1
ATOM 1512 O O . ALA A 1 207 ? 12.679 -3.144 -6.071 1.00 97.00 207 ALA A O 1
ATOM 1513 N N . LEU A 1 208 ? 11.524 -3.317 -4.136 1.00 97.00 208 LEU A N 1
ATOM 1514 C CA . LEU A 1 208 ? 10.174 -3.339 -4.710 1.00 97.00 208 LEU A CA 1
ATOM 1515 C C . LEU A 1 208 ? 9.466 -2.078 -4.229 1.00 97.00 208 LEU A C 1
ATOM 1517 O O . LEU A 1 208 ? 9.419 -1.881 -3.012 1.00 97.00 208 LEU A O 1
ATOM 1521 N N . GLU A 1 209 ? 8.923 -1.254 -5.122 1.00 97.81 209 GLU A N 1
ATOM 1522 C CA . GLU A 1 209 ? 8.241 -0.019 -4.720 1.00 97.81 209 GLU A CA 1
ATOM 1523 C C . GLU A 1 209 ? 6.795 0.032 -5.209 1.00 97.81 209 GLU A C 1
ATOM 1525 O O . GLU A 1 209 ? 6.488 -0.288 -6.361 1.00 97.81 209 GLU A O 1
ATOM 1530 N N . PHE A 1 210 ? 5.909 0.459 -4.309 1.00 98.38 210 PHE A N 1
ATOM 1531 C CA . PHE A 1 210 ? 4.474 0.560 -4.540 1.00 98.38 210 PHE A CA 1
ATOM 1532 C C . PHE A 1 210 ? 3.964 1.850 -3.912 1.00 98.38 210 PHE A C 1
ATOM 1534 O O . PHE A 1 210 ? 3.896 1.975 -2.687 1.00 98.38 210 PHE A O 1
ATOM 1541 N N . ASP A 1 211 ? 3.533 2.791 -4.742 1.00 97.56 211 ASP A N 1
ATOM 1542 C CA . ASP A 1 211 ? 3.184 4.123 -4.261 1.00 97.56 211 ASP A CA 1
ATOM 1543 C C . ASP A 1 211 ? 1.726 4.465 -4.535 1.00 97.56 211 ASP A C 1
ATOM 1545 O O . ASP A 1 211 ? 1.141 4.064 -5.544 1.00 97.56 211 ASP A O 1
ATOM 1549 N N . ALA A 1 212 ? 1.158 5.295 -3.665 1.00 97.69 212 ALA A N 1
ATOM 1550 C CA . ALA A 1 212 ? -0.050 6.050 -3.961 1.00 97.69 212 ALA A CA 1
ATOM 1551 C C . ALA A 1 212 ? 0.274 7.541 -3.856 1.00 97.69 212 ALA A C 1
ATOM 1553 O O . ALA A 1 212 ? 0.772 8.009 -2.836 1.00 97.69 212 ALA A O 1
ATOM 1554 N N . ASN A 1 213 ? -0.023 8.320 -4.892 1.00 96.50 213 ASN A N 1
ATOM 1555 C CA . ASN A 1 213 ? 0.305 9.742 -4.906 1.00 96.50 213 ASN A CA 1
ATOM 1556 C C . ASN A 1 213 ? -0.946 10.577 -5.103 1.00 96.50 213 ASN A C 1
ATOM 1558 O O . ASN A 1 213 ? -1.765 10.302 -5.978 1.00 96.50 213 ASN A O 1
ATOM 1562 N N . GLN A 1 214 ? -1.071 11.641 -4.319 1.00 97.31 214 GLN A N 1
ATOM 1563 C CA . GLN A 1 214 ? -2.162 12.596 -4.435 1.00 97.31 214 GLN A CA 1
ATOM 1564 C C . GLN A 1 214 ? -1.596 14.013 -4.442 1.00 97.31 214 GLN A C 1
ATOM 1566 O O . GLN A 1 214 ? -0.800 14.362 -3.579 1.00 97.31 214 GLN A O 1
ATOM 1571 N N . THR A 1 215 ? -2.052 14.870 -5.353 1.00 97.06 215 THR A N 1
ATOM 1572 C CA . THR A 1 215 ? -1.723 16.302 -5.306 1.00 97.06 215 THR A CA 1
ATOM 1573 C C . THR A 1 215 ? -2.989 17.134 -5.176 1.00 97.06 215 THR A C 1
ATOM 1575 O O . THR A 1 215 ? -3.878 17.071 -6.026 1.00 97.06 215 THR A O 1
ATOM 1578 N N . VAL A 1 216 ? -3.072 17.916 -4.097 1.00 95.56 216 VAL A N 1
ATOM 1579 C CA . VAL A 1 216 ? -4.246 18.715 -3.711 1.00 95.56 216 VAL A CA 1
ATOM 1580 C C . VAL A 1 216 ? -3.780 20.042 -3.126 1.00 95.56 216 VAL A C 1
ATOM 1582 O O . VAL A 1 216 ? -2.839 20.077 -2.336 1.00 95.56 216 VAL A O 1
ATOM 1585 N N . ASN A 1 217 ? -4.450 21.139 -3.494 1.00 92.06 217 ASN A N 1
ATOM 1586 C CA . ASN A 1 217 ? -4.200 22.484 -2.958 1.00 92.06 217 ASN A CA 1
ATOM 1587 C C . ASN A 1 217 ? -2.721 22.921 -2.999 1.00 92.06 217 ASN A C 1
ATOM 1589 O O . ASN A 1 217 ? -2.223 23.540 -2.062 1.00 92.06 217 ASN A O 1
ATOM 1593 N N . GLY A 1 218 ? -2.001 22.586 -4.074 1.00 93.44 218 GLY A N 1
ATOM 1594 C CA . GLY A 1 218 ? -0.596 22.972 -4.234 1.00 93.44 218 GLY A CA 1
ATOM 1595 C C . GLY A 1 218 ? 0.407 22.069 -3.505 1.00 93.44 218 GLY A C 1
ATOM 1596 O O . GLY A 1 218 ? 1.591 22.397 -3.469 1.00 93.44 218 GLY A O 1
ATOM 1597 N N . SER A 1 219 ? -0.035 20.955 -2.914 1.00 95.56 219 SER A N 1
ATOM 1598 C CA . SER A 1 219 ? 0.805 20.005 -2.176 1.00 95.56 219 SER A CA 1
ATOM 1599 C C . SER A 1 219 ? 0.700 18.595 -2.756 1.00 95.56 219 SER A C 1
ATOM 1601 O O . SER A 1 219 ? -0.402 18.059 -2.863 1.00 95.56 219 SER A O 1
ATOM 1603 N N . MET A 1 220 ? 1.844 18.000 -3.097 1.00 94.94 220 MET A N 1
ATOM 1604 C CA . MET A 1 220 ? 2.005 16.603 -3.499 1.00 94.94 220 MET A CA 1
ATOM 1605 C C . MET A 1 220 ? 2.318 15.741 -2.279 1.00 94.94 220 MET A C 1
ATOM 1607 O O . MET A 1 220 ? 3.362 15.883 -1.637 1.00 94.94 220 MET A O 1
ATOM 1611 N N . TYR A 1 221 ? 1.394 14.839 -1.995 1.00 96.69 221 TYR A N 1
ATOM 1612 C CA . TYR A 1 221 ? 1.457 13.793 -0.992 1.00 96.69 221 TYR A CA 1
ATOM 1613 C C . TYR A 1 221 ? 1.920 12.519 -1.700 1.00 96.69 221 TYR A C 1
ATOM 1615 O O . TYR A 1 221 ? 1.136 11.878 -2.399 1.00 96.69 221 TYR A O 1
ATOM 1623 N N . VAL A 1 222 ? 3.210 12.216 -1.573 1.00 95.38 222 VAL A N 1
ATOM 1624 C CA . VAL A 1 222 ? 3.833 10.996 -2.092 1.00 95.38 222 VAL A CA 1
ATOM 1625 C C . VAL A 1 222 ? 3.781 9.939 -0.999 1.00 95.38 222 VAL A C 1
ATOM 1627 O O . VAL A 1 222 ? 4.654 9.938 -0.132 1.00 95.38 222 VAL A O 1
ATOM 1630 N N . PHE A 1 223 ? 2.764 9.071 -0.991 1.00 97.38 223 PHE A N 1
ATOM 1631 C CA . PHE A 1 223 ? 2.747 7.913 -0.091 1.00 97.38 223 PHE A CA 1
ATOM 1632 C C . PHE A 1 223 ? 3.668 6.832 -0.660 1.00 97.38 223 PHE A C 1
ATOM 1634 O O . PHE A 1 223 ? 3.211 5.787 -1.120 1.00 97.38 223 PHE A O 1
ATOM 1641 N N . GLY A 1 224 ? 4.961 7.157 -0.676 1.00 96.50 224 GLY A N 1
ATOM 1642 C CA . GLY A 1 224 ? 6.007 6.347 -1.272 1.00 96.50 224 GLY A CA 1
ATOM 1643 C C . GLY A 1 224 ? 6.437 5.234 -0.334 1.00 96.50 224 GLY A C 1
ATOM 1644 O O . GLY A 1 224 ? 6.719 5.499 0.844 1.00 96.50 224 GLY A O 1
ATOM 1645 N N . THR A 1 225 ? 6.488 4.003 -0.833 1.00 97.69 225 THR A N 1
ATOM 1646 C CA . THR A 1 225 ? 6.902 2.844 -0.039 1.00 97.69 225 THR A CA 1
ATOM 1647 C C . THR A 1 225 ? 7.835 1.943 -0.825 1.00 97.69 225 THR A C 1
ATOM 1649 O O . THR A 1 225 ? 7.567 1.618 -1.976 1.00 97.69 225 THR A O 1
ATOM 1652 N N . GLN A 1 226 ? 8.902 1.480 -0.171 1.00 96.94 226 GLN A N 1
ATOM 1653 C CA . GLN A 1 226 ? 9.778 0.466 -0.748 1.00 96.94 226 GLN A CA 1
ATOM 1654 C C . GLN A 1 226 ? 10.029 -0.683 0.221 1.00 96.94 226 GLN A C 1
ATOM 1656 O O . GLN A 1 226 ? 10.249 -0.482 1.417 1.00 96.94 226 GLN A O 1
ATOM 1661 N N . CYS A 1 227 ? 10.077 -1.896 -0.308 1.00 97.69 227 CYS A N 1
ATOM 1662 C CA . CYS A 1 227 ? 10.728 -3.029 0.320 1.00 97.69 227 CYS A CA 1
ATOM 1663 C C . CYS A 1 227 ? 12.200 -3.035 -0.096 1.00 97.69 227 CYS A C 1
ATOM 1665 O O . CYS A 1 227 ? 12.543 -3.448 -1.204 1.00 97.69 227 CYS A O 1
ATOM 1667 N N . ASN A 1 228 ? 13.092 -2.603 0.789 1.00 96.56 228 ASN A N 1
ATOM 1668 C CA . ASN A 1 228 ? 14.510 -2.491 0.473 1.00 96.56 228 ASN A CA 1
ATOM 1669 C C . ASN A 1 228 ? 15.238 -3.828 0.677 1.00 96.56 228 ASN A C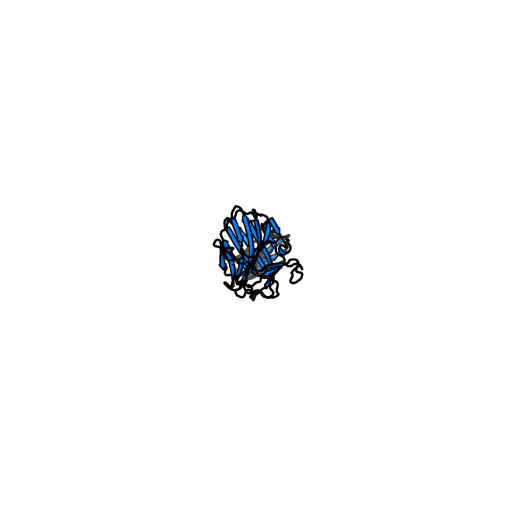 1
ATOM 1671 O O . ASN A 1 228 ? 15.698 -4.140 1.776 1.00 96.56 228 ASN A O 1
ATOM 1675 N N . LEU A 1 229 ? 15.368 -4.627 -0.382 1.00 96.44 229 LEU A N 1
ATOM 1676 C CA . LEU A 1 229 ? 15.858 -6.009 -0.303 1.00 96.44 229 LEU A CA 1
ATOM 1677 C C . LEU A 1 229 ? 17.367 -6.130 -0.046 1.00 96.44 229 LEU A C 1
ATOM 1679 O O . LEU A 1 229 ? 17.835 -7.167 0.441 1.00 96.44 229 LEU A O 1
ATOM 1683 N N . LYS A 1 230 ? 18.147 -5.096 -0.378 1.00 93.62 230 LYS A N 1
ATOM 1684 C CA . LYS A 1 230 ? 19.620 -5.128 -0.293 1.00 93.62 230 LYS A CA 1
ATOM 1685 C C . LYS A 1 230 ? 20.201 -4.193 0.763 1.00 93.62 230 LYS A C 1
ATOM 1687 O O . LYS A 1 230 ? 21.217 -4.540 1.361 1.00 93.62 230 LYS A O 1
ATOM 1692 N N . GLY A 1 231 ? 19.576 -3.039 0.980 1.00 91.00 231 GLY A N 1
ATOM 1693 C CA . GLY A 1 231 ? 19.991 -2.017 1.936 1.00 91.00 231 GLY A CA 1
ATOM 1694 C C . GLY A 1 231 ? 19.458 -2.287 3.341 1.00 91.00 231 GLY A C 1
ATOM 1695 O O . GLY A 1 231 ? 20.014 -3.106 4.072 1.00 91.00 231 GLY A O 1
ATOM 1696 N N . SER A 1 232 ? 18.394 -1.579 3.735 1.00 92.69 232 SER A N 1
ATOM 1697 C CA . SER A 1 232 ? 17.856 -1.613 5.105 1.00 92.69 232 SER A CA 1
ATOM 1698 C C . SER A 1 232 ? 17.231 -2.960 5.495 1.00 92.69 232 SER A C 1
ATOM 1700 O O . SER A 1 232 ? 17.112 -3.238 6.694 1.00 92.69 232 SER A O 1
ATOM 1702 N N . LYS A 1 233 ? 16.847 -3.794 4.511 1.00 95.12 233 LYS A N 1
ATOM 1703 C CA . LYS A 1 233 ? 16.086 -5.051 4.692 1.00 95.12 233 LYS A CA 1
ATOM 1704 C C . LYS A 1 233 ? 14.764 -4.832 5.421 1.00 95.12 233 LYS A C 1
ATOM 1706 O O . LYS A 1 233 ? 14.292 -5.677 6.187 1.00 95.12 233 LYS A O 1
ATOM 1711 N N . GLN A 1 234 ? 14.198 -3.653 5.215 1.00 97.00 234 GLN A N 1
ATOM 1712 C CA . GLN A 1 234 ? 12.990 -3.170 5.851 1.00 97.00 234 GLN A CA 1
ATOM 1713 C C . GLN A 1 234 ? 12.079 -2.550 4.803 1.00 97.00 234 GLN A C 1
ATOM 1715 O O . GLN A 1 234 ? 12.498 -2.239 3.687 1.00 97.00 234 GLN A O 1
ATOM 1720 N N . TRP A 1 235 ? 10.822 -2.384 5.191 1.00 98.00 235 TRP A N 1
ATOM 1721 C CA . TRP A 1 235 ? 9.970 -1.418 4.529 1.00 98.00 235 TRP A CA 1
ATOM 1722 C C . TRP A 1 235 ? 10.444 -0.014 4.901 1.00 98.00 235 TRP A C 1
ATOM 1724 O O . TRP A 1 235 ? 10.563 0.307 6.090 1.00 98.00 235 TRP A O 1
ATOM 1734 N N . ASP A 1 236 ? 10.699 0.812 3.897 1.00 97.81 236 ASP A N 1
ATOM 1735 C CA . ASP A 1 236 ? 11.058 2.214 4.054 1.00 97.81 236 ASP A CA 1
ATOM 1736 C C . ASP A 1 236 ? 9.918 3.096 3.506 1.00 97.81 236 ASP A C 1
ATOM 1738 O O . ASP A 1 236 ? 9.172 2.685 2.615 1.00 97.81 236 ASP A O 1
ATOM 1742 N N . ILE A 1 237 ? 9.769 4.305 4.053 1.00 97.19 237 ILE A N 1
ATOM 1743 C CA . ILE A 1 237 ? 8.794 5.312 3.596 1.00 97.19 237 ILE A CA 1
ATOM 1744 C C . ILE A 1 237 ? 9.499 6.555 3.060 1.00 97.19 237 ILE A C 1
ATOM 1746 O O . ILE A 1 237 ? 10.606 6.874 3.499 1.00 97.19 237 ILE A O 1
ATOM 1750 N N . TRP A 1 238 ? 8.847 7.274 2.149 1.00 93.81 238 TRP A N 1
ATOM 1751 C CA . TRP A 1 238 ? 9.423 8.452 1.503 1.00 93.81 238 TRP A CA 1
ATOM 1752 C C . TRP A 1 238 ? 9.236 9.743 2.309 1.00 93.81 238 TRP A C 1
ATOM 1754 O O . TRP A 1 238 ? 8.146 10.015 2.828 1.00 93.81 238 TRP A O 1
ATOM 1764 N N . ASP A 1 239 ? 10.290 10.559 2.394 1.00 89.81 239 ASP A N 1
ATOM 1765 C CA . ASP A 1 239 ? 10.303 11.833 3.119 1.00 89.81 239 ASP A CA 1
ATOM 1766 C C . ASP A 1 239 ? 10.344 13.073 2.206 1.00 89.81 239 ASP A C 1
ATOM 1768 O O . ASP A 1 239 ? 10.502 13.013 0.985 1.00 89.81 239 ASP A O 1
ATOM 1772 N N . TYR A 1 240 ? 10.205 14.249 2.821 1.00 85.44 240 TYR A N 1
ATOM 1773 C CA . TYR A 1 240 ? 10.249 15.534 2.116 1.00 85.44 240 TYR A CA 1
ATOM 1774 C C . TYR A 1 240 ? 11.592 15.823 1.428 1.00 85.44 240 TYR A C 1
ATOM 1776 O O . TYR A 1 240 ? 11.625 16.512 0.404 1.00 85.44 240 TYR A O 1
ATOM 1784 N N . ASN A 1 241 ? 12.690 15.320 1.997 1.00 84.25 241 ASN A N 1
ATOM 1785 C CA . ASN A 1 241 ? 14.055 15.552 1.532 1.00 84.25 241 ASN A CA 1
ATOM 1786 C C . ASN A 1 241 ? 14.503 14.546 0.466 1.00 84.25 241 ASN A C 1
ATOM 1788 O O . ASN A 1 241 ? 15.662 14.590 0.064 1.00 84.25 241 ASN A O 1
ATOM 1792 N N . LEU A 1 242 ? 13.589 13.703 -0.024 1.00 83.62 242 LEU A N 1
ATOM 1793 C CA . LEU A 1 242 ? 13.851 12.680 -1.035 1.00 83.62 242 LEU A CA 1
ATOM 1794 C C . LEU A 1 242 ? 14.748 11.551 -0.528 1.00 83.62 242 LEU A C 1
ATOM 1796 O O . LEU A 1 242 ? 15.623 11.060 -1.242 1.00 83.62 242 LEU A O 1
ATOM 1800 N N . HIS A 1 243 ? 14.518 11.150 0.719 1.00 89.94 243 HIS A N 1
ATOM 1801 C CA . HIS A 1 243 ? 15.181 10.029 1.355 1.00 89.94 243 HIS A CA 1
ATOM 1802 C C . HIS A 1 243 ? 14.187 8.945 1.765 1.00 89.94 243 HIS A C 1
ATOM 1804 O O . HIS A 1 243 ? 13.100 9.209 2.286 1.00 89.94 243 HIS A O 1
ATOM 1810 N N . TRP A 1 244 ? 14.638 7.703 1.619 1.00 94.31 244 TRP A N 1
ATOM 1811 C CA . TRP A 1 244 ? 14.000 6.536 2.204 1.00 94.31 244 TRP A CA 1
ATOM 1812 C C . TRP A 1 244 ? 14.272 6.468 3.710 1.00 94.31 244 TRP A C 1
ATOM 1814 O O . TRP A 1 244 ? 15.425 6.488 4.149 1.00 94.31 244 TRP A O 1
ATOM 1824 N N . ILE A 1 245 ? 13.209 6.371 4.510 1.00 95.31 245 ILE A N 1
ATOM 1825 C CA . ILE A 1 245 ? 13.278 6.266 5.971 1.00 95.31 245 ILE A CA 1
ATOM 1826 C C . ILE A 1 245 ? 12.852 4.860 6.408 1.00 95.31 245 ILE A C 1
ATOM 1828 O O . ILE A 1 245 ? 11.669 4.528 6.286 1.00 95.31 245 ILE A O 1
ATOM 1832 N N . PRO A 1 246 ? 13.750 4.068 7.023 1.00 96.62 246 PRO A N 1
ATOM 1833 C CA . PRO A 1 246 ? 13.396 2.757 7.549 1.00 96.62 246 PRO A CA 1
ATOM 1834 C C . PRO A 1 246 ? 12.330 2.819 8.640 1.00 96.62 246 PRO A C 1
ATOM 1836 O O . PRO A 1 246 ? 12.403 3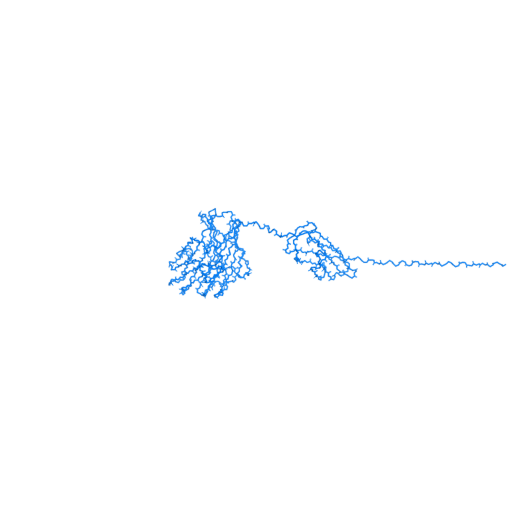.610 9.594 1.00 96.62 246 PRO A O 1
ATOM 1839 N N . THR A 1 247 ? 11.327 1.954 8.510 1.00 95.38 247 THR A N 1
ATOM 1840 C CA . THR A 1 247 ? 10.194 1.901 9.444 1.00 95.38 247 THR A CA 1
ATOM 1841 C C . THR A 1 247 ? 10.472 1.046 10.680 1.00 95.38 247 THR A C 1
ATOM 1843 O O . THR A 1 247 ? 9.847 1.271 11.715 1.00 95.38 247 THR A O 1
ATOM 1846 N N . GLY A 1 248 ? 11.412 0.098 10.607 1.00 94.50 248 GLY A N 1
ATOM 1847 C CA . GLY A 1 248 ? 11.570 -0.985 11.586 1.00 94.50 248 GLY A CA 1
ATOM 1848 C C . GLY A 1 248 ? 10.848 -2.276 11.186 1.00 94.50 248 GLY A C 1
ATOM 1849 O O . GLY A 1 248 ? 11.114 -3.326 11.770 1.00 94.50 248 GLY A O 1
ATOM 1850 N N . ILE A 1 249 ? 9.942 -2.223 10.201 1.00 96.00 249 ILE A N 1
ATOM 1851 C CA . ILE A 1 249 ? 9.169 -3.382 9.747 1.00 96.00 249 ILE A CA 1
ATOM 1852 C C . ILE A 1 249 ? 10.048 -4.196 8.793 1.00 96.00 249 ILE A C 1
ATOM 1854 O O . ILE A 1 249 ? 10.475 -3.656 7.770 1.00 96.00 249 ILE A O 1
ATOM 1858 N N . PRO A 1 250 ? 10.329 -5.481 9.082 1.00 95.19 250 PRO A N 1
ATOM 1859 C CA . PRO A 1 250 ? 11.154 -6.302 8.208 1.00 95.19 250 PRO A CA 1
ATOM 1860 C C . PRO A 1 250 ? 10.558 -6.408 6.807 1.00 95.19 250 PRO A C 1
ATOM 1862 O O . PRO A 1 250 ? 9.367 -6.689 6.665 1.00 95.19 250 PRO A O 1
ATOM 1865 N N . CYS A 1 251 ? 11.409 -6.266 5.793 1.00 94.38 251 CYS A N 1
ATOM 1866 C CA . CYS A 1 251 ? 11.103 -6.735 4.456 1.00 94.38 251 CYS A CA 1
ATOM 1867 C C . CYS A 1 251 ? 12.054 -7.871 4.099 1.00 94.38 251 CYS A C 1
ATOM 1869 O O . CYS A 1 251 ? 13.228 -7.673 3.780 1.00 94.38 251 CYS A O 1
ATOM 1871 N N . THR A 1 252 ? 11.551 -9.091 4.247 1.00 90.69 252 THR A N 1
ATOM 1872 C CA . THR A 1 252 ? 12.279 -10.297 3.868 1.00 90.69 252 THR A CA 1
ATOM 1873 C C . THR A 1 252 ? 12.147 -10.527 2.377 1.00 90.69 252 THR A C 1
ATOM 1875 O O . THR A 1 252 ? 11.117 -10.197 1.796 1.00 90.69 252 THR A O 1
ATOM 1878 N N . LEU A 1 253 ? 13.161 -11.156 1.783 1.00 94.69 253 LEU A N 1
ATOM 1879 C CA . LEU A 1 253 ? 13.104 -11.586 0.392 1.00 94.69 253 LEU A CA 1
ATOM 1880 C C . LEU A 1 253 ? 11.815 -12.397 0.143 1.00 94.69 253 LEU A C 1
ATOM 1882 O O . LEU A 1 253 ? 11.639 -13.420 0.813 1.00 94.69 253 LEU A O 1
ATOM 1886 N N . PRO A 1 254 ? 10.931 -11.958 -0.772 1.00 95.88 254 PRO A N 1
ATOM 1887 C CA . PRO A 1 254 ? 9.718 -12.694 -1.102 1.00 95.88 254 PRO A CA 1
ATOM 1888 C C . PRO A 1 254 ? 10.038 -14.097 -1.616 1.00 95.88 254 PRO A C 1
ATOM 1890 O O . PRO A 1 254 ? 11.134 -14.358 -2.124 1.00 95.88 254 PRO A O 1
ATOM 1893 N N . ALA A 1 255 ? 9.083 -15.013 -1.490 1.00 97.56 255 ALA A N 1
ATOM 1894 C CA . ALA A 1 255 ? 9.235 -16.342 -2.049 1.00 97.56 255 ALA A CA 1
ATOM 1895 C C . ALA A 1 255 ? 9.178 -16.256 -3.580 1.00 97.56 255 ALA A C 1
ATOM 1897 O O . ALA A 1 255 ? 8.272 -15.669 -4.167 1.00 97.56 255 ALA A O 1
ATOM 1898 N N . ALA A 1 256 ? 10.166 -16.856 -4.242 1.00 98.12 256 ALA A N 1
ATOM 1899 C CA . ALA A 1 256 ? 10.146 -16.970 -5.691 1.00 98.12 256 ALA A CA 1
ATOM 1900 C C . ALA A 1 256 ? 8.976 -17.857 -6.137 1.00 98.12 256 ALA A C 1
ATOM 1902 O O . ALA A 1 256 ? 8.664 -18.858 -5.491 1.00 98.12 256 ALA A O 1
ATOM 1903 N N . TYR A 1 257 ? 8.386 -17.528 -7.281 1.00 98.06 257 TYR A N 1
ATOM 1904 C CA . TYR A 1 257 ? 7.278 -18.268 -7.884 1.00 98.06 257 TYR A CA 1
ATOM 1905 C C . TYR A 1 257 ? 6.007 -18.356 -7.021 1.00 98.06 257 TYR A C 1
ATOM 1907 O O . TYR A 1 257 ? 5.200 -19.269 -7.208 1.00 98.06 257 TYR A O 1
ATOM 1915 N N . ALA A 1 258 ? 5.807 -17.400 -6.114 1.00 98.19 258 ALA A N 1
ATOM 1916 C CA . ALA A 1 258 ? 4.627 -17.303 -5.267 1.00 98.19 258 ALA A CA 1
ATOM 1917 C C . ALA A 1 258 ? 3.996 -15.910 -5.366 1.00 98.19 258 ALA A C 1
ATOM 1919 O O . ALA A 1 258 ? 4.690 -14.912 -5.561 1.00 98.19 258 ALA A O 1
ATOM 1920 N N . TRP A 1 259 ? 2.671 -15.866 -5.237 1.00 98.56 259 TRP A N 1
ATOM 1921 C CA . TRP A 1 259 ? 1.929 -14.621 -5.082 1.00 98.56 259 TRP A CA 1
ATOM 1922 C C . TRP A 1 259 ? 1.963 -14.178 -3.626 1.00 98.56 259 TRP A C 1
ATOM 1924 O O . TRP A 1 259 ? 1.705 -14.983 -2.730 1.00 98.56 259 TRP A O 1
ATOM 1934 N N . HIS A 1 260 ? 2.224 -12.894 -3.425 1.00 98.56 260 HIS A N 1
ATOM 1935 C CA . HIS A 1 260 ? 2.207 -12.237 -2.129 1.00 98.56 260 HIS A CA 1
ATOM 1936 C C . HIS A 1 260 ? 1.130 -11.162 -2.111 1.00 98.56 260 HIS A C 1
ATOM 1938 O O . HIS A 1 260 ? 1.002 -10.408 -3.074 1.00 98.56 260 HIS A O 1
ATOM 1944 N N . HIS A 1 261 ? 0.347 -11.100 -1.033 1.00 98.62 261 HIS A N 1
ATOM 1945 C CA . HIS A 1 261 ? -0.703 -10.090 -0.869 1.00 98.62 261 HIS A CA 1
ATOM 1946 C C . HIS A 1 261 ? -0.174 -8.924 -0.048 1.00 98.62 261 HIS A C 1
ATOM 1948 O O . HIS A 1 261 ? 0.336 -9.134 1.055 1.00 98.62 261 HIS A O 1
ATOM 1954 N N . LEU A 1 262 ? -0.305 -7.710 -0.571 1.00 98.75 262 LEU A N 1
ATOM 1955 C CA . LEU A 1 262 ? 0.203 -6.502 0.052 1.00 98.75 262 LEU A CA 1
ATOM 1956 C C . LEU A 1 262 ? -0.894 -5.445 0.147 1.00 98.75 262 LEU A C 1
ATOM 1958 O O . LEU A 1 262 ? -1.497 -5.063 -0.852 1.00 98.75 262 LEU A O 1
ATOM 1962 N N . THR A 1 263 ? -1.095 -4.931 1.356 1.00 98.75 263 THR A N 1
ATOM 1963 C CA . THR A 1 263 ? -2.005 -3.816 1.619 1.00 98.75 263 THR A CA 1
ATOM 1964 C C . THR A 1 263 ? -1.274 -2.712 2.368 1.00 98.75 263 THR A C 1
ATOM 1966 O O . THR A 1 263 ? -0.715 -2.948 3.444 1.00 98.75 263 THR A O 1
ATOM 1969 N N . PHE A 1 264 ? -1.364 -1.488 1.863 1.00 98.69 264 PHE A N 1
ATOM 1970 C CA . PHE A 1 264 ? -1.002 -0.274 2.579 1.00 98.69 264 PHE A CA 1
ATOM 1971 C C . PHE A 1 264 ? -2.237 0.520 2.976 1.00 98.69 264 PHE A C 1
ATOM 1973 O O . PHE A 1 264 ? -3.188 0.660 2.206 1.00 98.69 264 PHE A O 1
ATOM 1980 N N . GLU A 1 265 ? -2.195 1.101 4.169 1.00 98.12 265 GLU A N 1
ATOM 1981 C CA . GLU A 1 265 ? -3.187 2.073 4.617 1.00 98.12 265 GLU A CA 1
ATOM 1982 C C . GLU A 1 265 ? -2.509 3.423 4.851 1.00 98.12 265 GLU A C 1
ATOM 1984 O O . GLU A 1 265 ? -1.516 3.526 5.579 1.00 98.12 265 GLU A O 1
ATOM 1989 N N . PHE A 1 266 ? -3.084 4.469 4.265 1.00 97.94 266 PHE A N 1
ATOM 1990 C CA . PHE A 1 266 ? -2.585 5.833 4.365 1.00 97.94 266 PHE A CA 1
ATOM 1991 C C . PHE A 1 266 ? -3.698 6.810 4.730 1.00 97.94 266 PHE A C 1
ATOM 1993 O O . PHE A 1 266 ? -4.883 6.589 4.462 1.00 97.94 266 PHE A O 1
ATOM 2000 N N . GLU A 1 267 ? -3.299 7.947 5.284 1.00 95.50 267 GLU A N 1
ATOM 2001 C CA . GLU A 1 267 ? -4.181 9.072 5.548 1.00 95.50 267 GLU A CA 1
ATOM 2002 C C . GLU A 1 267 ? -3.485 10.397 5.214 1.00 95.50 267 GLU A C 1
ATOM 2004 O O . GLU A 1 267 ? -2.295 10.587 5.450 1.00 95.50 267 GLU A O 1
ATOM 2009 N N . ARG A 1 268 ? -4.241 11.353 4.679 1.00 94.81 268 ARG A N 1
ATOM 2010 C CA . ARG A 1 268 ? -3.867 12.760 4.641 1.00 94.81 268 ARG A CA 1
ATOM 2011 C C . ARG A 1 268 ? -4.526 13.460 5.822 1.00 94.81 268 ARG A C 1
ATOM 2013 O O . ARG A 1 268 ? -5.716 13.764 5.786 1.00 94.81 268 ARG A O 1
ATOM 2020 N N . SER A 1 269 ? -3.736 13.747 6.849 1.00 93.12 269 SER A N 1
ATOM 2021 C CA . SER A 1 269 ? -4.209 14.332 8.106 1.00 93.12 269 SER A CA 1
ATOM 2022 C C . SER A 1 269 ? -3.465 15.627 8.399 1.00 93.12 269 SER A C 1
ATOM 2024 O O . SER A 1 269 ? -2.237 15.669 8.351 1.00 93.12 269 SER A O 1
ATOM 2026 N N . ASN A 1 270 ? -4.202 16.709 8.667 1.00 91.31 270 ASN A N 1
ATOM 2027 C CA . ASN A 1 270 ? -3.641 18.027 9.001 1.00 91.31 270 ASN A CA 1
ATOM 2028 C C . ASN A 1 270 ? -2.559 18.521 8.015 1.00 91.31 270 ASN A C 1
ATOM 2030 O O . ASN A 1 270 ? -1.528 19.055 8.421 1.00 91.31 270 ASN A O 1
ATOM 2034 N N . GLY A 1 271 ? -2.777 18.305 6.712 1.00 89.88 271 GLY A N 1
ATOM 2035 C CA . GLY A 1 271 ? -1.834 18.711 5.662 1.00 89.88 271 GLY A CA 1
ATOM 2036 C C . GLY A 1 271 ? -0.554 17.870 5.591 1.00 89.88 271 GLY A C 1
ATOM 2037 O O . GLY A 1 271 ? 0.410 18.287 4.956 1.00 89.88 271 GLY A O 1
ATOM 2038 N N . LYS A 1 272 ? -0.528 16.694 6.224 1.00 93.94 272 LYS A N 1
ATOM 2039 C CA . LYS A 1 272 ? 0.595 15.749 6.206 1.00 93.94 272 LYS A CA 1
ATOM 2040 C C . LYS A 1 272 ? 0.177 14.407 5.623 1.00 93.94 272 LYS A C 1
ATOM 2042 O O . LYS A 1 272 ? -0.996 14.043 5.670 1.00 93.94 272 LYS A O 1
ATOM 2047 N N . MET A 1 273 ? 1.156 13.676 5.110 1.00 97.12 273 MET A N 1
ATOM 2048 C CA . MET A 1 273 ? 1.037 12.248 4.838 1.00 97.12 273 MET A CA 1
ATOM 2049 C C . MET A 1 273 ? 1.159 11.501 6.159 1.00 97.12 273 MET A C 1
ATOM 2051 O O . MET A 1 273 ? 2.062 11.790 6.939 1.00 97.12 273 MET A O 1
ATOM 2055 N N . HIS A 1 274 ? 0.270 10.556 6.405 1.00 96.44 274 HIS A N 1
ATOM 2056 C CA . HIS A 1 274 ? 0.284 9.673 7.554 1.00 96.44 274 HIS A CA 1
ATOM 2057 C C . HIS A 1 274 ? 0.288 8.229 7.046 1.00 96.44 274 HIS A C 1
ATOM 2059 O O . HIS A 1 274 ? -0.673 7.767 6.432 1.00 96.44 274 HIS A O 1
ATOM 2065 N N . TYR A 1 275 ? 1.401 7.538 7.270 1.00 96.56 275 TYR A N 1
ATOM 2066 C CA . TYR A 1 275 ? 1.583 6.130 6.943 1.00 96.56 275 TYR A CA 1
ATOM 2067 C C . TYR A 1 275 ? 1.048 5.300 8.108 1.00 96.56 275 TYR A C 1
ATOM 2069 O O . TYR A 1 275 ? 1.634 5.329 9.190 1.00 96.56 275 TYR A O 1
ATOM 2077 N N . LEU A 1 276 ? -0.067 4.590 7.911 1.00 91.88 276 LEU A N 1
ATOM 2078 C CA . LEU A 1 276 ? -0.756 3.885 8.994 1.00 91.88 276 LEU A CA 1
ATOM 2079 C C . LEU A 1 276 ? -0.179 2.485 9.188 1.00 91.88 276 LEU A C 1
ATOM 2081 O O . LEU A 1 276 ? 0.304 2.145 10.271 1.00 91.88 276 LEU A O 1
ATOM 2085 N N . SER A 1 277 ? -0.238 1.653 8.148 1.00 95.56 277 SER A N 1
ATOM 2086 C CA . SER A 1 277 ? 0.109 0.239 8.262 1.00 95.56 277 SER A CA 1
ATOM 2087 C C . SER A 1 277 ? 0.543 -0.386 6.938 1.00 95.56 277 SER A C 1
ATOM 2089 O O . SER A 1 277 ? 0.247 0.128 5.859 1.00 95.56 277 SER A O 1
ATOM 2091 N N . ILE A 1 278 ? 1.231 -1.520 7.067 1.00 97.12 278 ILE A N 1
ATOM 2092 C CA . ILE A 1 278 ? 1.608 -2.432 5.987 1.00 97.12 278 ILE A CA 1
ATOM 2093 C C . ILE A 1 278 ? 1.112 -3.819 6.384 1.00 97.12 278 ILE A C 1
ATOM 2095 O O . ILE A 1 278 ? 1.397 -4.288 7.489 1.00 97.12 278 ILE A O 1
ATOM 2099 N N . THR A 1 279 ? 0.383 -4.489 5.503 1.00 97.31 279 THR A N 1
ATOM 2100 C CA . THR A 1 279 ? -0.044 -5.880 5.679 1.00 97.31 279 THR A CA 1
ATOM 2101 C C . THR A 1 279 ? 0.549 -6.704 4.554 1.00 97.31 279 THR A C 1
ATOM 2103 O O . THR A 1 279 ? 0.177 -6.502 3.409 1.00 97.31 279 THR A O 1
ATOM 2106 N N . LEU A 1 280 ? 1.463 -7.617 4.881 1.00 97.31 280 LEU A N 1
ATOM 2107 C CA . LEU A 1 280 ? 2.054 -8.553 3.923 1.00 97.31 280 LEU A CA 1
ATOM 2108 C C . LEU A 1 280 ? 1.605 -9.969 4.282 1.00 97.31 280 LEU A C 1
ATOM 2110 O O . LEU A 1 280 ? 1.774 -10.388 5.429 1.00 97.31 280 LEU A O 1
ATOM 2114 N N . ASP A 1 281 ? 1.009 -10.682 3.329 1.00 94.44 281 ASP A N 1
ATOM 2115 C CA . ASP A 1 281 ? 0.497 -12.049 3.484 1.00 94.44 281 ASP A CA 1
ATOM 2116 C C . ASP A 1 281 ? -0.397 -12.211 4.729 1.00 94.44 281 ASP A C 1
ATOM 2118 O O . ASP A 1 281 ? -0.265 -13.138 5.531 1.00 94.44 281 ASP A O 1
ATOM 2122 N N . GLY A 1 282 ? -1.290 -11.237 4.935 1.00 91.00 282 GLY A N 1
ATOM 2123 C CA . GLY A 1 282 ? -2.212 -11.185 6.074 1.00 91.00 282 GLY A CA 1
ATOM 2124 C C . GLY A 1 282 ? -1.584 -10.751 7.406 1.00 91.00 282 GLY A C 1
ATOM 2125 O O . GLY A 1 282 ? -2.303 -10.580 8.394 1.00 91.00 282 GLY A O 1
ATOM 2126 N N . LYS A 1 283 ? -0.267 -10.521 7.470 1.00 89.38 283 LYS A N 1
ATOM 2127 C CA . LYS A 1 283 ? 0.418 -10.041 8.676 1.00 89.38 283 LYS A CA 1
ATOM 2128 C C . LYS A 1 283 ? 0.518 -8.515 8.686 1.00 89.38 283 LYS A C 1
ATOM 2130 O O . LYS A 1 283 ? 1.395 -7.928 8.056 1.00 89.38 283 LYS A O 1
ATOM 2135 N N . LYS A 1 284 ? -0.354 -7.879 9.469 1.00 93.12 284 LYS A N 1
ATOM 2136 C CA . LYS A 1 284 ? -0.396 -6.421 9.651 1.00 93.12 284 LYS A CA 1
ATOM 2137 C C . LYS A 1 284 ? 0.687 -5.922 10.612 1.00 93.12 284 LYS A C 1
ATOM 2139 O O . LYS A 1 284 ? 0.837 -6.451 11.712 1.00 93.12 284 LYS A O 1
ATOM 2144 N N . SER A 1 285 ? 1.397 -4.874 10.208 1.00 90.44 285 SER A N 1
ATOM 2145 C CA . SER A 1 285 ? 2.393 -4.135 10.989 1.00 90.44 285 SER A CA 1
ATOM 2146 C C . SER A 1 285 ? 2.084 -2.637 10.920 1.00 90.44 285 SER A C 1
ATOM 2148 O O . SER A 1 285 ? 1.712 -2.130 9.864 1.00 90.44 285 SER A O 1
ATOM 2150 N N . TYR A 1 286 ? 2.219 -1.922 12.037 1.00 91.81 286 TYR A N 1
ATOM 2151 C CA . TYR A 1 286 ? 1.910 -0.490 12.105 1.00 91.81 286 TYR A CA 1
ATOM 2152 C C . TYR A 1 286 ? 3.155 0.351 11.838 1.00 91.81 286 TYR A C 1
ATOM 2154 O O . TYR A 1 286 ? 4.206 0.099 12.427 1.00 91.81 286 TYR A O 1
ATOM 2162 N N . VAL A 1 287 ? 3.017 1.341 10.956 1.00 92.00 287 VAL A N 1
ATOM 2163 C CA . VAL A 1 287 ? 4.067 2.324 10.664 1.00 92.00 287 VAL A CA 1
ATOM 2164 C C . VAL A 1 287 ? 3.912 3.516 11.605 1.00 92.00 287 VAL A C 1
ATOM 2166 O O . VAL A 1 287 ? 4.868 3.855 12.295 1.00 92.00 287 VAL A O 1
ATOM 2169 N N . ASP A 1 288 ? 2.710 4.105 11.647 1.00 91.44 288 ASP A N 1
ATOM 2170 C CA . ASP A 1 288 ? 2.332 5.268 12.470 1.00 91.44 288 ASP A CA 1
ATOM 2171 C C . ASP A 1 288 ? 3.351 6.420 12.381 1.00 91.44 288 ASP A C 1
ATOM 2173 O O . ASP A 1 288 ? 3.932 6.874 13.369 1.00 91.44 288 ASP A O 1
ATOM 2177 N N . ARG A 1 289 ? 3.640 6.863 11.147 1.00 89.81 289 ARG A N 1
ATOM 2178 C CA . ARG A 1 289 ? 4.586 7.963 10.888 1.00 89.81 289 ARG A CA 1
ATOM 2179 C C . ARG A 1 289 ? 4.010 9.027 9.976 1.00 89.81 289 ARG A C 1
ATOM 2181 O O . ARG A 1 289 ? 3.298 8.737 9.019 1.00 89.81 289 ARG A O 1
ATOM 2188 N N . TYR A 1 290 ? 4.403 10.267 10.246 1.00 94.56 290 TYR A N 1
ATOM 2189 C CA . TYR A 1 290 ? 3.987 11.435 9.481 1.00 94.56 290 TYR A CA 1
ATOM 2190 C C . TYR A 1 290 ? 5.119 11.968 8.612 1.00 94.56 290 TYR A C 1
ATOM 2192 O O . TYR A 1 290 ? 6.258 12.051 9.066 1.00 94.56 290 TYR A O 1
ATOM 2200 N N . GLN A 1 291 ? 4.778 12.412 7.405 1.00 95.31 291 GLN A N 1
ATOM 2201 C CA . GLN A 1 291 ? 5.674 13.108 6.484 1.00 95.31 291 GLN A CA 1
ATOM 2202 C C . GLN A 1 291 ? 5.006 14.364 5.927 1.00 95.31 291 GLN A C 1
ATOM 2204 O O . GLN A 1 291 ? 3.778 14.467 5.872 1.00 95.31 291 GLN A O 1
ATOM 2209 N N . VAL A 1 292 ? 5.811 15.349 5.531 1.00 95.25 292 VAL A N 1
ATOM 2210 C CA . VAL A 1 292 ? 5.306 16.613 4.977 1.00 95.25 292 VAL A CA 1
ATOM 2211 C C . VAL A 1 292 ? 5.330 16.578 3.444 1.00 95.25 292 VAL A C 1
ATOM 2213 O O . VAL A 1 292 ? 6.289 16.062 2.870 1.00 95.25 292 VAL A O 1
ATOM 2216 N N . PRO A 1 293 ? 4.282 17.083 2.768 1.00 94.69 293 PRO A N 1
ATOM 2217 C CA . PRO A 1 293 ? 4.200 17.066 1.311 1.00 94.69 293 PRO A CA 1
ATOM 2218 C C . PRO A 1 293 ? 5.155 18.079 0.674 1.00 94.69 293 PRO A C 1
ATOM 2220 O O . PRO A 1 293 ? 5.605 19.029 1.317 1.00 94.69 293 PRO A O 1
ATOM 2223 N N . ARG A 1 294 ? 5.418 17.910 -0.624 1.00 92.25 294 ARG A N 1
ATOM 2224 C CA . ARG A 1 294 ? 6.204 18.862 -1.426 1.00 92.25 294 ARG A CA 1
ATOM 2225 C C . ARG A 1 294 ? 5.291 19.771 -2.255 1.00 92.25 294 ARG A C 1
ATOM 2227 O O . ARG A 1 294 ? 4.193 19.349 -2.611 1.00 92.25 294 ARG A O 1
ATOM 2234 N N . PRO A 1 295 ? 5.707 20.997 -2.610 1.00 93.31 295 PRO A N 1
ATOM 2235 C CA . PRO A 1 295 ? 4.905 21.856 -3.478 1.00 93.31 295 PRO A CA 1
ATOM 2236 C C . PRO A 1 295 ? 4.736 21.262 -4.887 1.00 93.31 295 PRO A C 1
ATOM 2238 O O . PRO A 1 295 ? 5.723 20.908 -5.529 1.00 93.31 295 PRO A O 1
ATOM 2241 N N . LYS A 1 296 ? 3.496 21.187 -5.385 1.00 93.25 296 LYS A N 1
ATOM 2242 C CA . LYS A 1 296 ? 3.157 20.829 -6.778 1.00 93.25 296 LYS A CA 1
ATOM 2243 C C . LYS A 1 296 ? 1.736 21.284 -7.099 1.00 93.25 296 LYS A C 1
ATOM 2245 O O . LYS A 1 296 ? 0.841 21.147 -6.273 1.00 93.25 296 LYS A O 1
ATOM 2250 N N . THR A 1 297 ? 1.506 21.815 -8.296 1.00 91.56 297 THR A N 1
ATOM 2251 C CA . THR A 1 297 ? 0.212 22.418 -8.673 1.00 91.56 297 THR A CA 1
ATOM 2252 C C . THR A 1 297 ? -0.713 21.487 -9.457 1.00 91.56 297 THR A C 1
ATOM 2254 O O . THR A 1 297 ? -1.926 21.690 -9.438 1.00 91.56 297 THR A O 1
ATOM 2257 N N . THR A 1 298 ? -0.177 20.468 -10.131 1.00 93.00 298 THR A N 1
ATOM 2258 C CA . THR A 1 298 ? -0.967 19.498 -10.905 1.00 93.00 298 THR A CA 1
ATOM 2259 C C . THR A 1 298 ? -1.891 18.714 -9.991 1.00 93.00 298 THR A C 1
ATOM 2261 O O . THR A 1 298 ? -1.401 18.033 -9.109 1.00 93.00 298 THR A O 1
ATOM 2264 N N . ARG A 1 299 ? -3.208 18.758 -10.197 1.00 95.50 299 ARG A N 1
ATOM 2265 C CA . ARG A 1 299 ? -4.164 18.000 -9.374 1.00 95.50 299 ARG A CA 1
ATOM 2266 C C . ARG A 1 299 ? -4.283 16.563 -9.868 1.00 95.50 299 ARG A C 1
ATOM 2268 O O . ARG A 1 299 ? -4.627 16.350 -11.028 1.00 95.50 299 ARG A O 1
ATOM 2275 N N . GLU A 1 300 ? -4.043 15.591 -8.994 1.00 96.50 300 GLU A N 1
ATOM 2276 C CA . GLU A 1 300 ? -4.012 14.177 -9.382 1.00 96.50 300 GLU A CA 1
ATOM 2277 C C . GLU A 1 300 ? -4.241 13.218 -8.208 1.00 96.50 300 GLU A C 1
ATOM 2279 O O . GLU A 1 300 ? -4.045 13.576 -7.045 1.00 96.50 300 GLU A O 1
ATOM 2284 N N . LEU A 1 301 ? -4.643 11.996 -8.553 1.00 98.19 301 LEU A N 1
ATOM 2285 C CA . LEU A 1 301 ? -4.509 10.787 -7.749 1.00 98.19 301 LEU A CA 1
ATOM 2286 C C . LEU A 1 301 ? -3.978 9.704 -8.692 1.00 98.19 301 LEU A C 1
ATOM 2288 O O . LEU A 1 301 ? -4.539 9.518 -9.774 1.00 98.19 301 LEU A O 1
ATOM 2292 N N . ASN A 1 302 ? -2.923 9.005 -8.300 1.00 98.38 302 ASN A N 1
ATOM 2293 C CA . ASN A 1 302 ? -2.393 7.867 -9.041 1.00 98.38 302 ASN A CA 1
ATOM 2294 C C . ASN A 1 302 ? -1.865 6.790 -8.094 1.00 98.38 302 ASN A C 1
ATOM 2296 O O . ASN A 1 302 ? -1.633 7.047 -6.912 1.00 98.38 302 ASN A O 1
ATOM 2300 N N . VAL A 1 303 ? -1.699 5.594 -8.644 1.00 98.69 303 VAL A N 1
ATOM 2301 C CA . VAL A 1 303 ? -0.903 4.519 -8.047 1.00 98.69 303 VAL A CA 1
ATOM 2302 C C . VAL A 1 303 ? 0.297 4.246 -8.939 1.00 98.69 303 VAL A C 1
ATOM 2304 O O . VAL A 1 303 ? 0.218 4.486 -10.151 1.00 98.69 303 VAL A O 1
ATOM 2307 N N . ALA A 1 304 ? 1.385 3.759 -8.357 1.00 98.44 304 ALA A N 1
ATOM 2308 C CA . ALA A 1 304 ? 2.600 3.452 -9.087 1.00 98.44 304 ALA A CA 1
ATOM 2309 C C . ALA A 1 304 ? 3.261 2.151 -8.620 1.00 98.44 304 ALA A C 1
ATOM 2311 O O . ALA A 1 304 ? 3.039 1.688 -7.497 1.00 98.44 304 ALA A O 1
ATOM 2312 N N . VAL A 1 305 ? 4.058 1.585 -9.523 1.00 98.62 305 VAL A N 1
ATOM 2313 C CA . VAL A 1 305 ? 4.933 0.429 -9.315 1.00 98.62 305 VAL A CA 1
ATOM 2314 C C . VAL A 1 305 ? 6.305 0.809 -9.863 1.00 98.62 305 VAL A C 1
ATOM 2316 O O . VAL A 1 305 ? 6.385 1.290 -10.997 1.00 98.62 305 VAL A O 1
ATOM 2319 N N . GLN A 1 306 ? 7.369 0.616 -9.086 1.00 98.31 306 GLN A N 1
ATOM 2320 C CA . GLN A 1 306 ? 8.746 0.834 -9.540 1.00 98.31 306 GLN A CA 1
ATOM 2321 C C . GLN A 1 306 ? 9.559 -0.445 -9.399 1.00 98.31 306 GLN A C 1
ATOM 2323 O O . GLN A 1 306 ? 9.493 -1.135 -8.379 1.00 98.31 306 GLN A O 1
ATOM 2328 N N . LEU A 1 307 ? 10.346 -0.740 -10.432 1.00 98.25 307 LEU A N 1
ATOM 2329 C CA . LEU A 1 307 ? 11.352 -1.791 -10.394 1.00 98.25 307 LEU A CA 1
ATOM 2330 C C . LEU A 1 307 ? 12.724 -1.141 -10.266 1.00 98.25 307 LEU A C 1
ATOM 2332 O O . LEU A 1 307 ? 13.090 -0.313 -11.103 1.00 98.25 307 LEU A O 1
ATOM 2336 N N . ASP A 1 308 ? 13.492 -1.595 -9.279 1.00 97.56 308 ASP A N 1
ATOM 2337 C CA . ASP A 1 308 ? 14.850 -1.135 -9.022 1.00 97.56 308 ASP A CA 1
ATOM 2338 C C . ASP A 1 308 ? 15.887 -2.220 -9.332 1.00 97.56 308 ASP A C 1
ATOM 2340 O O . ASP A 1 308 ? 15.969 -3.268 -8.674 1.00 97.56 308 ASP A O 1
ATOM 2344 N N . GLY A 1 309 ? 16.747 -1.935 -10.308 1.00 97.31 309 GLY A N 1
ATOM 2345 C CA . GLY A 1 309 ? 17.893 -2.764 -10.644 1.00 97.31 309 GLY A CA 1
ATOM 2346 C C . GLY A 1 309 ? 18.966 -2.742 -9.555 1.00 97.31 309 GLY A C 1
ATOM 2347 O O . GLY A 1 309 ? 19.160 -1.761 -8.838 1.00 97.31 309 GLY A O 1
ATOM 2348 N N . ASN A 1 310 ? 19.714 -3.837 -9.430 1.00 96.06 310 ASN A N 1
ATOM 2349 C CA . ASN A 1 310 ? 20.843 -3.924 -8.503 1.00 96.06 310 ASN A CA 1
ATOM 2350 C C . ASN A 1 310 ? 22.196 -3.660 -9.198 1.00 96.06 310 ASN A C 1
ATOM 2352 O O . ASN A 1 310 ? 22.274 -3.306 -10.375 1.00 96.06 310 ASN A O 1
ATOM 2356 N N . SER A 1 311 ? 23.296 -3.874 -8.472 1.00 96.06 311 SER A N 1
ATOM 2357 C CA . SER A 1 311 ? 24.665 -3.678 -8.975 1.00 96.06 311 SER A CA 1
ATOM 2358 C C . SER A 1 311 ? 25.067 -4.567 -10.157 1.00 96.06 311 SER A C 1
ATOM 2360 O O . SER A 1 311 ? 26.022 -4.233 -10.863 1.00 96.06 311 SER A O 1
ATOM 2362 N N . ALA A 1 312 ? 24.391 -5.702 -10.343 1.00 96.50 312 ALA A N 1
ATOM 2363 C CA . ALA A 1 312 ? 24.599 -6.623 -11.453 1.00 96.50 312 ALA A CA 1
ATOM 2364 C C . ALA A 1 312 ? 23.684 -6.318 -12.648 1.00 96.50 312 ALA A C 1
ATOM 2366 O O . ALA A 1 312 ? 23.966 -6.818 -13.730 1.00 96.50 312 ALA A O 1
ATOM 2367 N N . MET A 1 313 ? 22.618 -5.530 -12.446 1.00 96.00 313 MET A N 1
ATOM 2368 C CA . MET A 1 313 ? 21.596 -5.203 -13.447 1.00 96.00 313 MET A CA 1
ATOM 2369 C C . MET A 1 313 ? 21.112 -6.436 -14.225 1.00 96.00 313 MET A C 1
ATOM 2371 O O . MET A 1 313 ? 21.086 -6.466 -15.447 1.00 96.00 313 MET A O 1
ATOM 2375 N N . THR A 1 314 ? 20.793 -7.515 -13.507 1.00 97.69 314 THR A N 1
ATOM 2376 C CA . THR A 1 314 ? 20.203 -8.696 -14.146 1.00 97.69 314 THR A CA 1
ATOM 2377 C C . THR A 1 314 ? 18.760 -8.393 -14.509 1.00 97.69 314 THR A C 1
ATOM 2379 O O . THR A 1 314 ? 17.972 -8.095 -13.613 1.00 97.69 314 THR A O 1
ATOM 2382 N N . ASP A 1 315 ? 18.429 -8.523 -15.791 1.00 98.19 315 ASP A N 1
ATOM 2383 C CA . ASP A 1 315 ? 17.066 -8.389 -16.294 1.00 98.19 315 ASP A CA 1
ATOM 2384 C C . ASP A 1 315 ? 16.080 -9.220 -15.468 1.00 98.19 315 ASP A C 1
ATOM 2386 O O . ASP A 1 315 ? 16.315 -10.401 -15.172 1.00 98.19 315 ASP A O 1
ATOM 2390 N N . TYR A 1 316 ? 14.947 -8.619 -15.121 1.00 98.50 316 TYR A N 1
ATOM 2391 C CA . TYR A 1 316 ? 13.898 -9.312 -14.393 1.00 98.50 316 TYR A CA 1
ATOM 2392 C C . TYR A 1 316 ? 12.524 -8.722 -14.662 1.00 98.50 316 TYR A C 1
ATOM 2394 O O . TYR A 1 316 ? 12.382 -7.594 -15.132 1.00 98.50 316 TYR A O 1
ATOM 2402 N N . SER A 1 317 ? 11.518 -9.527 -14.338 1.00 98.50 317 SER A N 1
ATOM 2403 C CA . SER A 1 317 ? 10.130 -9.101 -14.354 1.00 98.50 317 SER A CA 1
ATOM 2404 C C . SER A 1 317 ? 9.503 -9.258 -12.978 1.00 98.50 317 SER A C 1
ATOM 2406 O O . SER A 1 317 ? 9.833 -10.183 -12.220 1.00 98.50 317 SER A O 1
ATOM 2408 N N . GLU A 1 318 ? 8.540 -8.393 -12.721 1.00 98.69 318 GLU A N 1
ATOM 2409 C CA . GLU A 1 318 ? 7.609 -8.449 -11.611 1.00 98.69 318 GLU A CA 1
ATOM 2410 C C . GLU A 1 318 ? 6.192 -8.458 -12.176 1.00 98.69 318 GLU A C 1
ATOM 2412 O O . GLU A 1 318 ? 5.858 -7.672 -13.062 1.00 98.69 318 GLU A O 1
ATOM 2417 N N . TRP A 1 319 ? 5.369 -9.382 -11.690 1.00 98.81 319 TRP A N 1
ATOM 2418 C CA . TRP A 1 319 ? 3.957 -9.436 -12.034 1.00 98.81 319 TRP A CA 1
ATOM 2419 C C . TRP A 1 319 ? 3.162 -8.855 -10.883 1.00 98.81 319 TRP A C 1
ATOM 2421 O O . TRP A 1 319 ? 3.385 -9.234 -9.735 1.00 98.81 319 TRP A O 1
ATOM 2431 N N . VAL A 1 320 ? 2.218 -7.983 -11.199 1.00 98.75 320 VAL A N 1
ATOM 2432 C CA . VAL A 1 320 ? 1.214 -7.489 -10.261 1.00 98.75 320 VAL A CA 1
ATOM 2433 C C . VAL A 1 320 ? -0.166 -7.900 -10.738 1.00 98.75 320 VAL A C 1
ATOM 2435 O O . VAL A 1 320 ? -0.382 -8.084 -11.938 1.00 98.75 320 VAL A O 1
ATOM 2438 N N . ASP A 1 321 ? -1.092 -8.045 -9.804 1.00 98.69 321 ASP A N 1
ATOM 2439 C CA . ASP A 1 321 ? -2.456 -8.455 -10.113 1.00 98.69 321 ASP A CA 1
ATOM 2440 C C . ASP A 1 321 ? -3.435 -7.908 -9.065 1.00 98.69 321 ASP A C 1
ATOM 2442 O O . ASP A 1 321 ? -3.052 -7.666 -7.910 1.00 98.69 321 ASP A O 1
ATOM 2446 N N . LYS A 1 322 ? -4.695 -7.722 -9.468 1.00 98.38 322 LYS A N 1
ATOM 2447 C CA . LYS A 1 322 ? -5.800 -7.202 -8.648 1.00 98.38 322 LYS A CA 1
ATOM 2448 C C . LYS A 1 322 ? -5.441 -5.920 -7.915 1.00 98.38 322 LYS A C 1
ATOM 2450 O O . LYS A 1 322 ? -5.762 -5.758 -6.734 1.00 98.38 322 LYS A O 1
ATOM 2455 N N . ILE A 1 323 ? -4.767 -5.002 -8.604 1.00 98.81 323 ILE A N 1
ATOM 2456 C CA . ILE A 1 323 ? -4.438 -3.712 -8.013 1.00 98.81 323 ILE A CA 1
ATOM 2457 C C . ILE A 1 323 ? -5.741 -2.958 -7.750 1.00 98.81 323 ILE A C 1
ATOM 2459 O O . ILE A 1 323 ? -6.507 -2.657 -8.667 1.00 98.81 323 ILE A O 1
ATOM 2463 N N . SER A 1 324 ? -5.964 -2.579 -6.496 1.00 98.69 324 SER A N 1
ATOM 2464 C CA . SER A 1 324 ? -7.085 -1.743 -6.100 1.00 98.69 324 SER A CA 1
ATOM 2465 C C . SER A 1 324 ? -6.663 -0.566 -5.228 1.00 98.69 324 SER A C 1
ATOM 2467 O O . SER A 1 324 ? -5.737 -0.632 -4.418 1.00 98.69 324 SER A O 1
ATOM 2469 N N . LEU A 1 325 ? -7.371 0.549 -5.401 1.00 98.69 325 LEU A N 1
ATOM 2470 C CA . LEU A 1 325 ? -7.257 1.718 -4.541 1.00 98.69 325 LEU A CA 1
ATOM 2471 C C . LEU A 1 325 ? -8.643 2.090 -4.028 1.00 98.69 325 LEU A C 1
ATOM 2473 O O . LEU A 1 325 ? -9.538 2.470 -4.787 1.00 98.69 325 LEU A O 1
ATOM 2477 N N . LYS A 1 326 ? -8.815 2.023 -2.713 1.00 97.75 326 LYS A N 1
ATOM 2478 C CA . LYS A 1 326 ? -10.032 2.451 -2.030 1.00 97.75 326 LYS A CA 1
ATOM 2479 C C . LYS A 1 326 ? -9.797 3.785 -1.345 1.00 97.75 326 LYS A C 1
ATOM 2481 O O . LYS A 1 326 ? -8.796 3.946 -0.652 1.00 97.75 326 LYS A O 1
ATOM 2486 N N . ILE A 1 327 ? -10.717 4.729 -1.529 1.00 96.69 327 ILE A N 1
ATOM 2487 C CA . ILE A 1 327 ? -10.589 6.087 -0.993 1.00 96.69 327 ILE A CA 1
ATOM 2488 C C . ILE A 1 327 ? -11.827 6.520 -0.215 1.00 96.69 327 ILE A C 1
ATOM 2490 O O . ILE A 1 327 ? -12.933 6.101 -0.552 1.00 96.69 327 ILE A O 1
ATOM 2494 N N . TRP A 1 328 ? -11.644 7.381 0.788 1.00 92.38 328 TRP A N 1
ATOM 2495 C CA . TRP A 1 328 ? -12.706 8.007 1.590 1.00 92.38 328 TRP A CA 1
ATOM 2496 C C . TRP A 1 328 ? -12.490 9.509 1.708 1.00 92.38 328 TRP A C 1
ATOM 2498 O O . TRP A 1 328 ? -11.338 9.919 2.000 1.00 92.38 328 TRP A O 1
#